Protein AF-A0AAX6IKE9-F1 (afdb_monomer_lite)

Radius of gyration: 29.82 Å; chains: 1; bounding box: 112×60×52 Å

pLDDT: mean 70.52, std 24.4, range [31.36, 97.0]

Structure (mmCIF, N/CA/C/O backbone):
data_AF-A0AAX6IKE9-F1
#
_entry.id   AF-A0AAX6IKE9-F1
#
loop_
_atom_site.group_PDB
_atom_site.id
_atom_site.type_symbol
_atom_site.label_atom_id
_atom_site.label_alt_id
_atom_site.label_comp_id
_atom_site.label_asym_id
_atom_site.label_entity_id
_atom_site.label_seq_id
_atom_site.pdbx_PDB_ins_code
_atom_site.Cartn_x
_atom_site.Cartn_y
_atom_site.Cartn_z
_atom_site.occupancy
_atom_site.B_iso_or_equiv
_atom_site.auth_seq_id
_atom_site.auth_comp_id
_atom_site.auth_asym_id
_atom_site.auth_atom_id
_atom_site.pdbx_PDB_model_num
ATOM 1 N N . MET A 1 1 ? -41.781 -4.099 -9.110 1.00 42.31 1 MET A N 1
ATOM 2 C CA . MET A 1 1 ? -41.047 -4.644 -10.274 1.00 42.31 1 MET A CA 1
ATOM 3 C C . MET A 1 1 ? -39.555 -4.495 -9.989 1.00 42.31 1 MET A C 1
ATOM 5 O O . MET A 1 1 ? -39.164 -3.385 -9.677 1.00 42.31 1 MET A O 1
ATOM 9 N N . GLY A 1 2 ? -38.696 -5.516 -9.977 1.00 31.39 2 GLY A N 1
ATOM 10 C CA . GLY A 1 2 ? -38.934 -6.957 -10.105 1.00 31.39 2 GLY A CA 1
ATOM 11 C C . GLY A 1 2 ? -38.029 -7.625 -11.149 1.00 31.39 2 GLY A C 1
ATOM 12 O O . GLY A 1 2 ? -38.469 -7.724 -12.284 1.00 31.39 2 GLY A O 1
ATOM 13 N N . LEU A 1 3 ? -36.872 -8.166 -10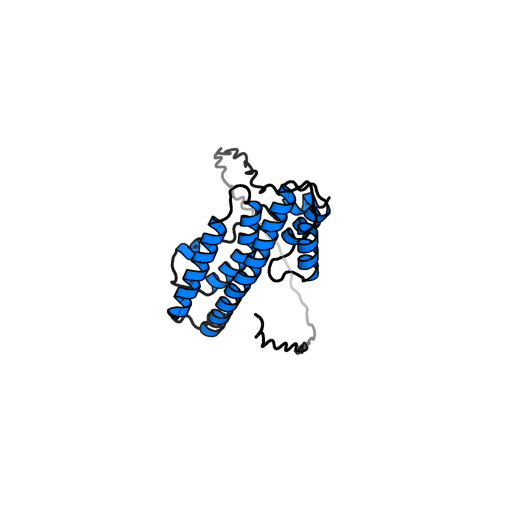.712 1.00 35.31 3 LEU A N 1
ATOM 14 C CA . LEU A 1 3 ? -36.014 -9.146 -11.430 1.00 35.31 3 LEU A CA 1
ATOM 15 C C . LEU A 1 3 ? -35.321 -8.642 -12.741 1.00 35.31 3 LEU A C 1
ATOM 17 O O . LEU A 1 3 ? -35.801 -7.697 -13.347 1.00 35.31 3 LEU A O 1
ATOM 21 N N . VAL A 1 4 ? -34.192 -9.183 -13.254 1.00 35.34 4 VAL A N 1
ATOM 22 C CA . VAL A 1 4 ? -33.132 -10.094 -12.731 1.00 35.34 4 VAL A CA 1
ATOM 23 C C . VAL A 1 4 ? -31.832 -9.993 -13.583 1.00 35.34 4 VAL A C 1
ATOM 25 O O . VAL A 1 4 ? -31.822 -9.252 -14.560 1.00 35.34 4 VAL A O 1
ATOM 28 N N . LEU A 1 5 ? -30.810 -10.814 -13.239 1.00 37.91 5 LEU A N 1
ATOM 29 C CA . LEU A 1 5 ? -29.419 -10.954 -13.758 1.00 37.91 5 LEU A CA 1
ATOM 30 C C . LEU A 1 5 ? -28.415 -10.032 -13.035 1.00 37.91 5 LEU A C 1
ATOM 32 O O . LEU A 1 5 ? -28.626 -8.828 -12.993 1.00 37.91 5 LEU A O 1
ATOM 36 N N . ARG A 1 6 ? -27.335 -10.479 -12.362 1.00 36.41 6 ARG A N 1
ATOM 37 C CA . ARG A 1 6 ? -26.769 -11.815 -12.011 1.00 36.41 6 ARG A CA 1
ATOM 38 C C . ARG A 1 6 ? -26.094 -12.685 -13.101 1.00 36.41 6 ARG A C 1
ATOM 40 O O . ARG A 1 6 ? -26.699 -12.961 -14.126 1.00 36.41 6 ARG A O 1
ATOM 47 N N . LEU A 1 7 ? -24.951 -13.276 -12.688 1.00 32.34 7 LEU A N 1
ATOM 48 C CA . LEU A 1 7 ? -24.111 -14.343 -13.295 1.00 32.34 7 LEU A CA 1
ATOM 49 C C . LEU A 1 7 ? -23.263 -13.894 -14.511 1.00 32.34 7 LEU A C 1
ATOM 51 O O . LEU A 1 7 ? -23.721 -13.101 -15.317 1.00 32.34 7 LEU A O 1
ATOM 55 N N . LEU A 1 8 ? -22.005 -14.332 -14.684 1.00 36.91 8 LEU A N 1
ATOM 56 C CA . LEU A 1 8 ? -21.361 -15.559 -14.186 1.00 36.91 8 LEU A CA 1
ATOM 57 C C . LEU A 1 8 ? -20.304 -15.373 -13.077 1.00 36.91 8 LEU A C 1
ATOM 59 O O . LEU A 1 8 ? -19.513 -14.438 -13.078 1.00 36.91 8 LEU A O 1
ATOM 63 N N . SER A 1 9 ? -20.239 -16.380 -12.203 1.00 31.64 9 SER A N 1
ATOM 64 C CA . SER A 1 9 ? -19.057 -16.758 -11.417 1.00 31.64 9 SER A CA 1
ATOM 65 C C . SER A 1 9 ? -18.523 -18.084 -11.968 1.00 31.64 9 SER A C 1
ATOM 67 O O . SER A 1 9 ? -19.317 -18.924 -12.393 1.00 31.64 9 SER A O 1
ATOM 69 N N . SER A 1 10 ? -17.205 -18.298 -11.936 1.00 33.66 10 SER A N 1
ATOM 70 C CA . SER A 1 10 ? -16.602 -19.611 -12.189 1.00 33.66 10 SER A CA 1
ATOM 71 C C . SER A 1 10 ? -15.353 -19.808 -11.332 1.00 33.66 10 SER A C 1
ATOM 73 O O . SER A 1 10 ? -14.255 -19.392 -11.696 1.00 33.66 10 SER A O 1
ATOM 75 N N . SER A 1 11 ? -15.512 -20.484 -10.192 1.00 38.12 11 SER A N 1
ATOM 76 C CA . SER A 1 11 ? -14.377 -21.007 -9.426 1.00 38.12 11 SER A CA 1
ATOM 77 C C . SER A 1 11 ? -13.647 -22.107 -10.190 1.00 38.12 11 SER A C 1
ATOM 79 O O . SER A 1 11 ? -14.262 -23.078 -10.621 1.00 38.12 11 SER A O 1
ATOM 81 N N . ALA A 1 12 ? -12.318 -22.024 -10.235 1.00 34.09 12 ALA A N 1
ATOM 82 C CA . ALA A 1 12 ? -11.455 -23.128 -10.643 1.00 34.09 12 ALA A CA 1
ATOM 83 C C . ALA A 1 12 ? -10.255 -23.250 -9.691 1.00 34.09 12 ALA A C 1
ATOM 85 O O . ALA A 1 12 ? -9.124 -22.907 -10.027 1.00 34.09 12 ALA A O 1
ATOM 86 N N . ARG A 1 13 ? -10.493 -23.778 -8.481 1.00 37.06 13 ARG A N 1
ATOM 87 C CA . ARG A 1 13 ? -9.403 -24.230 -7.603 1.00 37.06 13 ARG A CA 1
ATOM 88 C C . ARG A 1 13 ? -8.687 -25.404 -8.280 1.00 37.06 13 ARG A C 1
ATOM 90 O O . ARG A 1 13 ? -9.280 -26.473 -8.417 1.00 37.06 13 ARG A O 1
ATOM 97 N N . ARG A 1 14 ? -7.411 -25.251 -8.644 1.00 40.81 14 ARG A N 1
ATOM 98 C CA . ARG A 1 14 ? -6.525 -26.389 -8.938 1.00 40.81 14 ARG A CA 1
ATOM 99 C C . ARG A 1 14 ? -5.201 -26.246 -8.203 1.00 40.81 14 ARG A C 1
ATOM 101 O O . ARG A 1 14 ? -4.342 -25.457 -8.570 1.00 40.81 14 ARG A O 1
ATOM 108 N N . SER A 1 15 ? -5.062 -27.065 -7.164 1.00 40.81 15 SER A N 1
ATOM 109 C CA . SER A 1 15 ? -3.778 -27.378 -6.546 1.00 40.81 15 SER A CA 1
ATOM 110 C C . SER A 1 15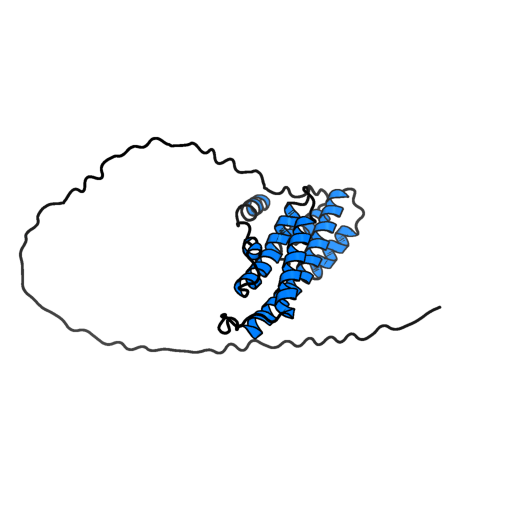 ? -2.847 -27.989 -7.594 1.00 40.81 15 SER A C 1
ATOM 112 O O . SER A 1 15 ? -3.227 -28.953 -8.261 1.00 40.81 15 SER A O 1
ATOM 114 N N . LEU A 1 16 ? -1.623 -27.472 -7.701 1.00 39.34 16 LEU A N 1
ATOM 115 C CA . LEU A 1 16 ? -0.515 -28.189 -8.323 1.00 39.34 16 LEU A CA 1
ATOM 116 C C . LEU A 1 16 ? 0.596 -28.389 -7.299 1.00 39.34 16 LEU A C 1
ATOM 118 O O . LEU A 1 16 ? 0.948 -27.496 -6.529 1.00 39.34 16 LEU A O 1
ATOM 122 N N . ARG A 1 17 ? 1.069 -29.633 -7.240 1.00 36.69 17 ARG A N 1
ATOM 123 C CA . ARG A 1 17 ? 1.971 -30.123 -6.203 1.00 36.69 17 ARG A CA 1
ATOM 124 C C . ARG A 1 17 ? 3.414 -29.760 -6.526 1.00 36.69 17 ARG A C 1
ATOM 126 O O . ARG A 1 17 ? 3.849 -29.853 -7.668 1.00 36.69 17 ARG A O 1
ATOM 133 N N . SER A 1 18 ? 4.150 -29.458 -5.462 1.00 35.34 18 SER A N 1
ATOM 134 C CA . SER A 1 18 ? 5.611 -29.444 -5.420 1.00 35.34 18 SER A CA 1
ATOM 135 C C . SER A 1 18 ? 6.222 -30.658 -6.133 1.00 35.34 18 SER A C 1
ATOM 137 O O . SER A 1 18 ? 5.921 -31.800 -5.780 1.00 35.34 18 SER A O 1
ATOM 139 N N . LEU A 1 19 ? 7.132 -30.402 -7.075 1.00 37.31 19 LEU A N 1
ATOM 140 C CA . LEU A 1 19 ? 8.124 -31.366 -7.546 1.00 37.31 19 LEU A CA 1
ATOM 141 C C . LEU A 1 19 ? 9.512 -30.793 -7.253 1.00 37.31 19 LEU A C 1
ATOM 143 O O . LEU A 1 19 ? 10.033 -29.956 -7.986 1.00 37.31 19 LEU A O 1
ATOM 147 N N . ARG A 1 20 ? 10.106 -31.243 -6.144 1.00 35.31 20 ARG A N 1
ATOM 148 C CA . ARG A 1 20 ? 11.516 -30.991 -5.832 1.00 35.31 20 ARG A CA 1
ATOM 149 C C . ARG A 1 20 ? 12.375 -31.876 -6.730 1.00 35.31 20 ARG A C 1
ATOM 151 O O . ARG A 1 20 ? 12.357 -33.092 -6.565 1.00 35.31 20 ARG A O 1
ATOM 158 N N . SER A 1 21 ? 13.144 -31.275 -7.633 1.00 35.53 21 SER A N 1
ATOM 159 C CA . SER A 1 21 ? 14.217 -31.987 -8.330 1.00 35.53 21 SER A CA 1
ATOM 160 C C . SER A 1 21 ? 15.477 -31.977 -7.465 1.00 35.53 21 SER A C 1
ATOM 162 O O . SER A 1 21 ? 15.911 -30.916 -7.013 1.00 35.53 21 SER A O 1
ATOM 164 N N . ALA A 1 22 ? 16.041 -33.154 -7.199 1.00 33.47 22 ALA A N 1
ATOM 165 C CA . ALA A 1 22 ? 17.285 -33.305 -6.455 1.00 33.47 22 ALA A CA 1
ATOM 166 C C . ALA A 1 22 ? 18.452 -33.467 -7.436 1.00 33.47 22 ALA A C 1
ATOM 168 O O . ALA A 1 22 ? 18.440 -34.379 -8.259 1.00 33.47 22 ALA A O 1
ATOM 169 N N . ALA A 1 23 ? 19.472 -32.617 -7.317 1.00 36.31 23 ALA A N 1
ATOM 170 C CA . ALA A 1 23 ? 20.731 -32.763 -8.039 1.00 36.31 23 ALA A CA 1
ATOM 171 C C . ALA A 1 23 ? 21.847 -33.102 -7.043 1.00 36.31 23 ALA A C 1
ATOM 173 O O . ALA A 1 23 ? 22.352 -32.239 -6.326 1.00 36.31 23 ALA A O 1
ATOM 174 N N . SER A 1 24 ? 22.201 -34.383 -6.973 1.00 35.53 24 SER A N 1
ATOM 175 C CA . SER A 1 24 ? 23.336 -34.866 -6.189 1.00 35.53 24 SER A CA 1
ATOM 176 C C . SER A 1 24 ? 24.634 -34.665 -6.966 1.00 35.53 24 SER A C 1
ATOM 178 O O . SER A 1 24 ? 24.780 -35.210 -8.056 1.00 35.53 24 SER A O 1
ATOM 180 N N . PHE A 1 25 ? 25.610 -33.982 -6.371 1.00 37.50 25 PHE A N 1
ATOM 181 C CA . PHE A 1 25 ? 27.002 -34.045 -6.816 1.00 37.50 25 PHE A CA 1
ATOM 182 C C . PHE A 1 25 ? 27.896 -34.444 -5.646 1.00 37.50 25 PHE A C 1
ATOM 184 O O . PHE A 1 25 ? 28.189 -33.651 -4.755 1.00 37.50 25 PHE A O 1
ATOM 191 N N . SER A 1 26 ? 28.322 -35.705 -5.656 1.00 34.94 26 SER A N 1
ATOM 192 C CA . SER A 1 26 ? 29.401 -36.203 -4.809 1.00 34.94 26 SER A CA 1
ATOM 193 C C . SER A 1 26 ? 30.660 -36.352 -5.652 1.00 34.94 26 SER A C 1
ATOM 195 O O . SER A 1 26 ? 30.650 -37.066 -6.651 1.00 34.94 26 SER A O 1
ATOM 197 N N . SER A 1 27 ? 31.765 -35.756 -5.210 1.00 37.62 27 SER A N 1
ATOM 198 C CA . SER A 1 27 ? 33.104 -36.150 -5.650 1.00 37.62 27 SER A CA 1
ATOM 199 C C . SER A 1 27 ? 34.006 -36.283 -4.429 1.00 37.62 27 SER A C 1
ATOM 201 O O . SER A 1 27 ? 34.475 -35.289 -3.875 1.00 37.62 27 SER A O 1
ATOM 203 N N . ALA A 1 28 ? 34.237 -37.521 -4.002 1.00 35.28 28 ALA A N 1
ATOM 204 C CA . ALA A 1 28 ? 35.279 -37.849 -3.043 1.00 35.28 28 ALA A CA 1
ATOM 205 C C . ALA A 1 28 ? 36.503 -38.368 -3.807 1.00 35.28 28 ALA A C 1
ATOM 207 O O . ALA A 1 28 ? 36.380 -39.283 -4.617 1.00 35.28 28 ALA A O 1
ATOM 208 N N . ALA A 1 29 ? 37.680 -37.821 -3.516 1.00 36.78 29 ALA A N 1
ATOM 209 C CA . ALA A 1 29 ? 38.957 -38.417 -3.891 1.00 36.78 29 ALA A CA 1
ATOM 210 C C . ALA A 1 29 ? 39.995 -38.066 -2.820 1.00 36.78 29 ALA A C 1
ATOM 212 O O . ALA A 1 29 ? 40.238 -36.895 -2.539 1.00 36.78 29 ALA A O 1
ATOM 213 N N . ALA A 1 30 ? 40.591 -39.084 -2.203 1.00 37.47 30 ALA A N 1
ATOM 214 C CA . ALA A 1 30 ? 41.587 -38.923 -1.153 1.00 37.47 30 ALA A CA 1
ATOM 215 C C . ALA A 1 30 ? 42.685 -39.979 -1.297 1.00 37.47 30 ALA A C 1
ATOM 217 O O . ALA A 1 30 ? 42.377 -41.168 -1.255 1.00 37.47 30 ALA A O 1
ATOM 218 N N . SER A 1 31 ? 43.959 -39.563 -1.351 1.00 36.81 31 SER A N 1
ATOM 219 C CA . SER A 1 31 ? 45.080 -40.416 -0.919 1.00 36.81 31 SER A CA 1
ATOM 220 C C . SER A 1 31 ? 46.438 -39.697 -0.767 1.00 36.81 31 SER A C 1
ATOM 222 O O . SER A 1 31 ? 47.100 -39.393 -1.750 1.00 36.81 31 SER A O 1
ATOM 224 N N . ARG A 1 32 ? 46.884 -39.603 0.497 1.00 34.19 32 ARG A N 1
ATOM 225 C CA . ARG A 1 32 ? 48.208 -40.030 1.025 1.00 34.19 32 ARG A CA 1
ATOM 226 C C . ARG A 1 32 ? 49.525 -39.334 0.583 1.00 34.19 32 ARG A C 1
ATOM 228 O O . ARG A 1 32 ? 50.142 -39.702 -0.404 1.00 34.19 32 ARG A O 1
ATOM 235 N N . LEU A 1 33 ? 50.040 -38.510 1.510 1.00 37.47 33 LEU A N 1
ATOM 236 C CA . LEU A 1 33 ? 51.316 -38.685 2.256 1.00 37.47 33 LEU A CA 1
ATOM 237 C C . LEU A 1 33 ? 52.629 -39.065 1.523 1.00 37.47 33 LEU A C 1
ATOM 239 O O . LEU A 1 33 ? 52.808 -40.230 1.172 1.00 37.47 33 LEU A O 1
ATOM 243 N N . ARG A 1 34 ? 53.646 -38.177 1.597 1.00 33.75 34 ARG A N 1
ATOM 244 C CA . ARG A 1 34 ? 55.038 -38.544 1.978 1.00 33.75 34 ARG A CA 1
ATOM 245 C C . ARG A 1 34 ? 55.896 -37.348 2.460 1.00 33.75 34 ARG A C 1
ATOM 247 O O . ARG A 1 34 ? 55.805 -36.257 1.914 1.00 33.75 34 ARG A O 1
ATOM 254 N N . SER A 1 35 ? 56.751 -37.594 3.454 1.00 38.12 35 SER A N 1
ATOM 255 C CA . SER A 1 35 ? 57.874 -36.775 3.984 1.00 38.12 35 SER A CA 1
ATOM 256 C C . SER A 1 35 ? 58.946 -37.767 4.543 1.00 38.12 35 SER A C 1
ATOM 258 O O . SER A 1 35 ? 58.697 -38.971 4.376 1.00 38.12 35 SER A O 1
ATOM 260 N N . PRO A 1 36 ? 60.087 -37.412 5.206 1.00 56.50 36 PRO A N 1
ATOM 261 C CA . PRO A 1 36 ? 60.658 -36.103 5.591 1.00 56.50 36 PRO A CA 1
ATOM 262 C C . PRO A 1 36 ? 62.188 -35.923 5.205 1.00 56.50 36 PRO A C 1
ATOM 264 O O . PRO A 1 36 ? 62.444 -36.035 4.011 1.00 56.50 36 PRO A O 1
ATOM 267 N N . PRO A 1 37 ? 63.192 -35.581 6.072 1.00 59.34 37 PRO A N 1
ATOM 268 C CA . PRO A 1 37 ? 63.942 -34.288 6.097 1.00 59.34 37 PRO A CA 1
ATOM 269 C C . PRO A 1 37 ? 65.507 -34.494 6.120 1.00 59.34 37 PRO A C 1
ATOM 271 O O . PRO A 1 37 ? 65.922 -35.492 5.534 1.00 59.34 37 PRO A O 1
ATOM 274 N N . PRO A 1 38 ? 66.410 -33.742 6.832 1.00 54.62 38 PRO A N 1
ATOM 275 C CA . PRO A 1 38 ? 66.450 -32.356 7.384 1.00 54.62 38 PRO A CA 1
ATOM 276 C C . PRO A 1 38 ? 67.767 -31.546 7.102 1.00 54.62 38 PRO A C 1
ATOM 278 O O . PRO A 1 38 ? 68.761 -32.101 6.644 1.00 54.62 38 PRO A O 1
ATOM 281 N N . ALA A 1 39 ? 67.832 -30.260 7.505 1.00 37.34 39 ALA A N 1
ATOM 282 C CA . ALA A 1 39 ? 69.080 -29.510 7.807 1.00 37.34 39 ALA A CA 1
ATOM 283 C C . ALA A 1 39 ? 68.821 -28.333 8.795 1.00 37.34 39 ALA A C 1
ATOM 285 O O . ALA A 1 39 ? 67.674 -27.911 8.940 1.00 37.34 39 ALA A O 1
ATOM 286 N N . LEU A 1 40 ? 69.848 -27.829 9.504 1.00 38.19 40 LEU A N 1
ATOM 287 C CA . LEU A 1 40 ? 69.728 -27.038 10.755 1.00 38.19 40 LEU A CA 1
ATOM 288 C C . LEU A 1 40 ? 70.383 -25.630 10.733 1.00 38.19 40 LEU A C 1
ATOM 290 O O . LEU A 1 40 ? 71.564 -25.545 10.422 1.00 38.19 40 LEU A O 1
ATOM 294 N N . LEU A 1 41 ? 69.660 -24.620 11.272 1.00 39.62 41 LEU A N 1
ATOM 295 C CA . LEU A 1 41 ? 70.128 -23.444 12.074 1.00 39.62 41 LEU A CA 1
ATOM 296 C C . LEU A 1 41 ? 71.124 -22.412 11.444 1.00 39.62 41 LEU A C 1
ATOM 298 O O . LEU A 1 41 ? 71.678 -22.694 10.388 1.00 39.62 41 LEU A O 1
ATOM 302 N N . PRO A 1 42 ? 71.425 -21.232 12.070 1.00 45.94 42 PRO A N 1
ATOM 303 C CA . PRO A 1 42 ? 70.790 -20.523 13.210 1.00 45.94 42 PRO A CA 1
ATOM 304 C C . PRO A 1 42 ? 70.476 -18.998 13.021 1.00 45.94 42 PRO A C 1
ATOM 306 O O . PRO A 1 42 ? 71.085 -18.295 12.228 1.00 45.94 42 PRO A O 1
ATOM 309 N N . PHE A 1 43 ? 69.576 -18.491 13.881 1.00 34.50 43 PHE A N 1
ATOM 310 C CA . PHE A 1 43 ? 69.584 -17.199 14.620 1.00 34.50 43 PHE A CA 1
ATOM 311 C C . PHE A 1 43 ? 70.157 -15.884 14.017 1.00 34.50 43 PHE A C 1
ATOM 313 O O . PHE A 1 43 ? 71.369 -15.701 13.961 1.00 34.50 43 PHE A O 1
ATOM 320 N N . ALA A 1 44 ? 69.286 -14.874 13.834 1.00 33.53 44 ALA A N 1
ATOM 321 C CA . ALA A 1 44 ? 69.539 -13.462 14.193 1.00 33.53 44 ALA A CA 1
ATOM 322 C C . ALA A 1 44 ? 68.227 -12.642 14.200 1.00 33.53 44 ALA A C 1
ATOM 324 O O . ALA A 1 44 ? 67.413 -12.772 13.290 1.00 33.53 44 ALA A O 1
ATOM 325 N N . ALA A 1 45 ? 68.037 -11.763 15.189 1.00 45.66 45 ALA A N 1
ATOM 326 C CA . ALA A 1 45 ? 66.946 -10.781 15.229 1.00 45.66 45 ALA A CA 1
ATOM 327 C C . ALA A 1 45 ? 67.516 -9.355 15.252 1.00 45.66 45 ALA A C 1
ATOM 329 O O . ALA A 1 45 ? 68.533 -9.130 15.912 1.00 45.66 45 ALA A O 1
ATOM 330 N N . PRO A 1 46 ? 66.849 -8.382 14.604 1.00 43.53 46 PRO A N 1
ATOM 331 C CA . PRO A 1 46 ? 66.886 -7.025 15.149 1.00 43.53 46 PRO A CA 1
ATOM 332 C C . PRO A 1 46 ? 65.567 -6.228 15.074 1.00 43.53 46 PRO A C 1
ATOM 334 O O . PRO A 1 46 ? 64.796 -6.318 14.126 1.00 43.53 46 PRO A O 1
ATOM 337 N N . ALA A 1 47 ? 65.424 -5.353 16.075 1.00 38.53 47 ALA A N 1
ATOM 338 C CA . ALA A 1 47 ? 64.755 -4.046 16.061 1.00 38.53 47 ALA A CA 1
ATOM 339 C C . ALA A 1 47 ? 63.264 -3.934 15.657 1.00 38.53 47 ALA A C 1
ATOM 341 O O . ALA A 1 47 ? 62.884 -3.884 14.490 1.00 38.53 47 ALA A O 1
ATOM 342 N N . ALA A 1 48 ? 62.425 -3.674 16.665 1.00 40.47 48 ALA A N 1
ATOM 343 C CA . ALA A 1 48 ? 61.079 -3.142 16.476 1.00 40.47 48 ALA A CA 1
ATOM 344 C C . ALA A 1 48 ? 61.110 -1.671 16.009 1.00 40.47 48 ALA A C 1
ATOM 346 O O . ALA A 1 48 ? 61.536 -0.784 16.754 1.00 40.47 48 ALA A O 1
ATOM 347 N N . HIS A 1 49 ? 60.569 -1.383 14.822 1.00 37.25 49 HIS A N 1
ATOM 348 C CA . HIS A 1 49 ? 60.297 -0.008 14.399 1.00 37.25 49 HIS A CA 1
ATOM 349 C C . HIS A 1 49 ? 59.010 0.518 15.049 1.00 37.25 49 HIS A C 1
ATOM 351 O O . HIS A 1 49 ? 57.893 0.270 14.599 1.00 37.25 49 HIS A O 1
ATOM 357 N N . ARG A 1 50 ? 59.188 1.277 16.135 1.00 37.12 50 ARG A N 1
ATOM 358 C CA . ARG A 1 50 ? 58.125 1.997 16.848 1.00 37.12 50 ARG A CA 1
ATOM 359 C C . ARG A 1 50 ? 57.586 3.140 15.974 1.00 37.12 50 ARG A C 1
ATOM 361 O O . ARG A 1 50 ? 58.150 4.233 15.978 1.00 37.12 50 ARG A O 1
ATOM 368 N N . ILE A 1 51 ? 56.484 2.908 15.259 1.00 41.59 51 ILE A N 1
ATOM 369 C CA . ILE A 1 51 ? 55.750 3.970 14.554 1.00 41.59 51 ILE A CA 1
ATOM 370 C C . ILE A 1 51 ? 55.166 4.929 15.601 1.00 41.59 51 ILE A C 1
ATOM 372 O O . ILE A 1 51 ? 54.256 4.572 16.348 1.00 41.59 51 ILE A O 1
ATOM 376 N N . LYS A 1 52 ? 55.699 6.155 15.669 1.00 31.36 52 LYS A N 1
ATOM 377 C CA . LYS A 1 52 ? 55.078 7.257 16.413 1.00 31.36 52 LYS A CA 1
ATOM 378 C C . LYS A 1 52 ? 53.860 7.746 15.629 1.00 31.36 52 LYS A C 1
ATOM 380 O O . LYS A 1 52 ? 54.016 8.481 14.658 1.00 31.36 52 LYS A O 1
ATOM 385 N N . VAL A 1 53 ? 52.663 7.381 16.076 1.00 37.62 53 VAL A N 1
ATOM 386 C CA . VAL A 1 53 ? 51.457 8.143 15.733 1.00 37.62 53 VAL A CA 1
ATOM 387 C C . VAL A 1 53 ? 51.540 9.454 16.509 1.00 37.62 53 VAL A C 1
ATOM 389 O O . VAL A 1 53 ? 51.652 9.435 17.732 1.00 37.62 53 VAL A O 1
ATOM 392 N N . SER A 1 54 ? 51.593 10.579 15.797 1.00 37.56 54 SER A N 1
ATOM 393 C CA . SER A 1 54 ? 51.657 11.901 16.420 1.00 37.56 54 SER A CA 1
ATOM 394 C C . SER A 1 54 ? 50.267 12.325 16.872 1.00 37.56 54 SER A C 1
ATOM 396 O O . SER A 1 54 ? 49.340 12.336 16.063 1.00 37.56 54 SER A O 1
ATOM 398 N N . ASP A 1 55 ? 50.136 12.731 18.133 1.00 35.97 55 ASP A N 1
ATOM 399 C CA . ASP A 1 55 ? 48.904 13.323 18.642 1.00 35.97 55 ASP A CA 1
ATOM 400 C C . ASP A 1 55 ? 48.585 14.621 17.888 1.00 35.97 55 ASP A C 1
ATOM 402 O O . ASP A 1 55 ? 49.383 15.559 17.850 1.00 35.97 55 ASP A O 1
ATOM 406 N N . CYS A 1 56 ? 47.392 14.684 17.302 1.00 34.09 56 CYS A N 1
ATOM 407 C CA . CYS A 1 56 ? 46.744 15.925 16.887 1.00 34.09 56 CYS A CA 1
ATOM 408 C C . CYS A 1 56 ? 45.351 15.963 17.510 1.00 34.09 56 CYS A C 1
ATOM 410 O O . CYS A 1 56 ? 44.347 15.568 16.919 1.00 34.09 56 CYS A O 1
ATOM 412 N N . SER A 1 57 ? 45.327 16.413 18.759 1.00 40.03 57 SER A N 1
ATOM 413 C CA . SER A 1 57 ? 44.130 16.655 19.548 1.00 40.03 57 SER A CA 1
ATOM 414 C C . SER A 1 57 ? 43.336 17.841 18.988 1.00 40.03 57 SER A C 1
ATOM 416 O O . SER A 1 57 ? 43.708 18.999 19.159 1.00 40.03 57 SER A O 1
ATOM 418 N N . LEU A 1 58 ? 42.194 17.553 18.357 1.00 42.81 58 LEU A N 1
ATOM 419 C CA . LEU A 1 58 ? 41.176 18.550 18.014 1.00 42.81 58 LEU A CA 1
ATOM 420 C C . LEU A 1 58 ? 39.953 18.371 18.932 1.00 42.81 58 LEU A C 1
ATOM 422 O O . LEU A 1 58 ? 39.216 17.393 18.783 1.00 42.81 58 LEU A O 1
ATOM 426 N N . PRO A 1 59 ? 39.709 19.285 19.891 1.00 42.62 59 PRO A N 1
ATOM 427 C CA . PRO A 1 59 ? 38.587 19.180 20.812 1.00 42.62 59 PRO A CA 1
ATOM 428 C C . PRO A 1 59 ? 37.317 19.740 20.165 1.00 42.62 59 PRO A C 1
ATOM 430 O O . PRO A 1 59 ? 36.969 20.904 20.340 1.00 42.62 59 PRO A O 1
ATOM 433 N N . LEU A 1 60 ? 36.595 18.892 19.433 1.00 44.28 60 LEU A N 1
ATOM 434 C CA . LEU A 1 60 ? 35.246 19.213 18.957 1.00 44.28 60 LEU A CA 1
ATOM 435 C C . LEU A 1 60 ? 34.275 18.062 19.244 1.00 44.28 60 LEU A C 1
ATOM 437 O O . LEU A 1 60 ? 33.531 17.597 18.382 1.00 44.28 60 LEU A O 1
ATOM 441 N N . MET A 1 61 ? 34.248 17.638 20.515 1.00 43.09 61 MET A N 1
ATOM 442 C CA . MET A 1 61 ? 33.072 16.977 21.082 1.00 43.09 61 MET A CA 1
ATOM 443 C C . MET A 1 61 ? 31.918 17.982 21.141 1.00 43.09 61 MET A C 1
ATOM 445 O O . MET A 1 61 ? 31.572 18.512 22.197 1.00 43.09 61 MET A O 1
ATOM 449 N N . LEU A 1 62 ? 31.277 18.204 19.993 1.00 44.22 62 LEU A N 1
ATOM 450 C CA . LEU A 1 62 ? 29.889 18.619 19.998 1.00 44.22 62 LEU A CA 1
ATOM 451 C C . LEU A 1 62 ? 29.131 17.494 20.709 1.00 44.22 62 LEU A C 1
ATOM 453 O O . LEU A 1 62 ? 28.981 16.397 20.164 1.00 44.22 62 LEU A O 1
ATOM 457 N N . SER A 1 63 ? 28.675 17.740 21.938 1.00 49.12 63 SER A N 1
ATOM 458 C CA . SER A 1 63 ? 27.704 16.864 22.582 1.00 49.12 63 SER A CA 1
ATOM 459 C C . SER A 1 63 ? 26.372 17.057 21.867 1.00 49.12 63 SER A C 1
ATOM 461 O O . SER A 1 63 ? 25.454 17.722 22.345 1.00 49.12 63 SER A O 1
ATOM 463 N N . LEU A 1 64 ? 26.266 16.454 20.679 1.00 43.34 64 LEU A N 1
ATOM 464 C CA . LEU A 1 64 ? 24.992 16.214 20.038 1.00 43.34 64 LEU A CA 1
ATOM 465 C C . LEU A 1 64 ? 24.251 15.242 20.954 1.00 43.34 64 LEU A C 1
ATOM 467 O O . LEU A 1 64 ? 24.317 14.023 20.785 1.00 43.34 64 LEU A O 1
ATOM 471 N N . LYS A 1 65 ? 23.571 15.804 21.963 1.00 40.69 65 LYS A N 1
ATOM 472 C CA . LYS A 1 65 ? 22.456 15.161 22.642 1.00 40.69 65 LYS A CA 1
ATOM 473 C C . LYS A 1 65 ? 21.560 14.712 21.509 1.00 40.69 65 LYS A C 1
ATOM 475 O O . LYS A 1 65 ? 20.915 15.537 20.867 1.00 40.69 65 LYS A O 1
ATOM 480 N N . ARG A 1 66 ? 21.625 13.417 21.206 1.00 44.75 66 ARG A N 1
ATOM 481 C CA . ARG A 1 66 ? 20.842 12.785 20.159 1.00 44.75 66 ARG A CA 1
ATOM 482 C C . ARG A 1 66 ? 19.412 12.828 20.669 1.00 44.75 66 ARG A C 1
ATOM 484 O O . ARG A 1 66 ? 18.975 11.928 21.378 1.00 44.75 66 ARG A O 1
ATOM 491 N N . THR A 1 67 ? 18.740 13.946 20.410 1.00 39.34 67 THR A N 1
ATOM 492 C CA . THR A 1 67 ? 17.329 14.141 20.688 1.00 39.34 67 THR A CA 1
ATOM 493 C C . THR A 1 67 ? 16.607 13.158 19.794 1.00 39.34 67 THR A C 1
ATOM 495 O O . THR A 1 67 ? 16.364 13.411 18.615 1.00 39.34 67 THR A O 1
ATOM 498 N N . PHE A 1 68 ? 16.335 11.980 20.349 1.00 39.34 68 PHE A N 1
ATOM 499 C CA . PHE A 1 68 ? 15.425 11.038 19.739 1.00 39.34 68 PHE A CA 1
ATOM 500 C C . PHE A 1 68 ? 14.101 11.778 19.591 1.00 39.34 68 PHE A C 1
ATOM 502 O O . PHE A 1 68 ? 13.430 12.078 20.577 1.00 39.34 68 PHE A O 1
ATOM 509 N N . SER A 1 69 ? 13.778 12.147 18.351 1.00 39.16 69 SER A N 1
ATOM 510 C CA . SER A 1 69 ? 12.441 12.596 18.005 1.00 39.16 69 SER A CA 1
ATOM 511 C C . SER A 1 69 ? 11.491 11.507 18.484 1.00 39.16 69 SER A C 1
ATOM 513 O O . SER A 1 69 ? 11.602 10.355 18.057 1.00 39.16 69 SER A O 1
ATOM 515 N N . VAL A 1 70 ? 10.578 11.872 19.385 1.00 39.66 70 VAL A N 1
ATOM 516 C CA . VAL A 1 70 ? 9.445 11.030 19.779 1.00 39.66 70 VAL A CA 1
ATOM 517 C C . VAL A 1 70 ? 8.439 11.047 18.622 1.00 39.66 70 VAL A C 1
ATOM 519 O O . VAL A 1 70 ? 7.336 11.562 18.725 1.00 39.66 70 VAL A O 1
ATOM 522 N N . ASN A 1 71 ? 8.874 10.492 17.489 1.00 41.69 71 ASN A N 1
ATOM 523 C CA . ASN A 1 71 ? 8.059 10.079 16.353 1.00 41.69 71 ASN A CA 1
ATOM 524 C C . ASN A 1 71 ? 7.794 8.564 16.441 1.00 41.69 71 ASN A C 1
ATOM 526 O O . ASN A 1 71 ? 7.728 7.849 15.436 1.00 41.69 71 ASN A O 1
ATOM 530 N N . THR A 1 72 ? 7.612 8.062 17.666 1.00 50.12 72 THR A N 1
ATOM 531 C CA . THR A 1 72 ? 6.682 6.961 17.892 1.00 50.12 72 THR A CA 1
ATOM 532 C C . THR A 1 72 ? 5.305 7.505 17.536 1.00 50.12 72 THR A C 1
ATOM 534 O O . THR A 1 72 ? 4.692 8.241 18.305 1.00 50.12 72 THR A O 1
ATOM 537 N N . SER A 1 73 ? 4.856 7.206 16.317 1.00 58.53 73 SER A N 1
ATOM 538 C CA . SER A 1 73 ? 3.499 7.499 15.866 1.00 58.53 73 SER A CA 1
ATOM 539 C C . SER A 1 73 ? 2.535 6.871 16.867 1.00 58.53 73 SER A C 1
ATOM 541 O O . SER A 1 73 ? 2.434 5.643 16.916 1.00 58.53 73 SER A O 1
ATOM 543 N N . GLN A 1 74 ? 1.930 7.700 17.720 1.00 70.19 74 GLN A N 1
ATOM 544 C CA . GLN A 1 74 ? 1.145 7.217 18.848 1.00 70.19 74 GLN A CA 1
ATOM 545 C C . GLN A 1 74 ? -0.027 6.409 18.301 1.00 70.19 74 GLN A C 1
ATOM 547 O O . GLN A 1 74 ? -0.769 6.885 17.443 1.00 70.19 74 GLN A O 1
ATOM 552 N N . LEU A 1 75 ? -0.144 5.160 18.752 1.00 83.38 75 LEU A N 1
ATOM 553 C CA . LEU A 1 75 ? -1.299 4.346 18.412 1.00 83.38 75 LEU A CA 1
ATOM 554 C C . LEU A 1 75 ? -2.543 4.971 19.063 1.00 83.38 75 LEU A C 1
ATOM 556 O O . LEU A 1 75 ? -2.437 5.514 20.170 1.00 83.38 75 LEU A O 1
ATOM 560 N N . PRO A 1 76 ? -3.709 4.903 18.403 1.00 85.62 76 PRO A N 1
ATOM 561 C CA . PRO A 1 76 ? -4.956 5.374 18.982 1.00 85.62 76 PRO A CA 1
ATOM 562 C C . PRO A 1 76 ? -5.225 4.630 20.292 1.00 85.62 76 PRO A C 1
ATOM 564 O O . PRO A 1 76 ? -5.000 3.423 20.403 1.00 85.62 76 PRO A O 1
ATOM 567 N N . ARG A 1 77 ? -5.703 5.358 21.304 1.00 87.50 77 ARG A N 1
ATOM 568 C CA . ARG A 1 77 ? -6.072 4.762 22.588 1.00 87.50 77 ARG A CA 1
ATOM 569 C C . ARG A 1 77 ? -7.433 4.087 22.451 1.00 87.50 77 ARG A C 1
ATOM 571 O O . ARG A 1 77 ? -8.452 4.768 22.465 1.00 87.50 77 ARG A O 1
ATOM 578 N N . ILE A 1 78 ? -7.420 2.764 22.351 1.00 90.25 78 ILE A N 1
ATOM 579 C CA . ILE A 1 78 ? -8.616 1.919 22.303 1.00 90.25 78 ILE A CA 1
ATOM 580 C C . ILE A 1 78 ? -8.920 1.428 23.726 1.00 90.25 78 ILE A C 1
ATOM 582 O O . ILE A 1 78 ? -8.008 1.155 24.506 1.00 90.25 78 ILE A O 1
ATOM 586 N N . THR A 1 79 ? -10.201 1.381 24.078 1.00 90.69 79 THR A N 1
ATOM 587 C CA . THR A 1 79 ? -10.722 0.963 25.391 1.00 90.69 79 THR A CA 1
ATOM 588 C C . THR A 1 79 ? -11.535 -0.328 25.288 1.00 90.69 79 THR A C 1
ATOM 590 O O . THR A 1 79 ? -11.563 -1.112 26.234 1.00 90.69 79 THR A O 1
ATOM 593 N N . ASP A 1 80 ? -12.191 -0.562 24.149 1.00 91.50 80 ASP A N 1
ATOM 594 C CA . ASP A 1 80 ? -12.930 -1.796 23.885 1.00 91.50 80 ASP A CA 1
ATOM 595 C C . ASP A 1 80 ? -11.960 -2.948 23.529 1.00 91.50 80 ASP A C 1
ATOM 597 O O . ASP A 1 80 ? -11.208 -2.829 22.557 1.00 91.50 80 ASP A O 1
ATOM 601 N N . PRO A 1 81 ? -11.946 -4.068 24.280 1.00 91.12 81 PRO A N 1
ATOM 602 C CA . PRO A 1 81 ? -10.945 -5.123 24.108 1.00 91.12 81 PRO A CA 1
ATOM 603 C C . PRO A 1 81 ? -11.123 -5.931 22.813 1.00 91.12 81 PRO A C 1
ATOM 605 O O . PRO A 1 81 ? -10.141 -6.445 22.276 1.00 91.12 81 PRO A O 1
ATOM 608 N N . ASP A 1 82 ? -12.348 -6.041 22.287 1.00 90.75 82 ASP A N 1
ATOM 609 C CA . ASP A 1 82 ? -12.598 -6.730 21.017 1.00 90.75 82 ASP A CA 1
ATOM 610 C C . ASP A 1 82 ? -12.070 -5.898 19.840 1.00 90.75 82 ASP A C 1
ATOM 612 O O . ASP A 1 82 ? -11.485 -6.433 18.895 1.00 90.75 82 ASP A O 1
ATOM 616 N N . ILE A 1 83 ? -12.256 -4.576 19.913 1.00 93.31 83 ILE A N 1
ATOM 617 C CA . ILE A 1 83 ? -11.719 -3.622 18.938 1.00 93.31 83 ILE A CA 1
ATOM 618 C C . ILE A 1 83 ? -10.192 -3.552 19.047 1.00 93.31 83 ILE A C 1
ATOM 620 O O . ILE A 1 83 ? -9.510 -3.568 18.022 1.00 93.31 83 ILE A O 1
ATOM 624 N N . GLU A 1 84 ? -9.644 -3.522 20.266 1.00 92.50 84 GLU A N 1
ATOM 625 C CA . GLU A 1 84 ? -8.199 -3.458 20.497 1.00 92.50 84 GLU A CA 1
ATOM 626 C C . GLU A 1 84 ? -7.481 -4.703 19.952 1.00 92.50 84 GLU A C 1
ATOM 628 O O . GLU A 1 84 ? -6.440 -4.562 19.306 1.00 92.50 84 GLU A O 1
ATOM 633 N N . SER A 1 85 ? -8.044 -5.905 20.145 1.00 92.62 85 SER A N 1
ATOM 634 C CA . SER A 1 85 ? -7.491 -7.138 19.564 1.00 92.62 85 SER A CA 1
ATOM 635 C C . SER A 1 85 ? -7.466 -7.057 18.038 1.00 92.62 85 SER A C 1
ATOM 637 O O . SER A 1 85 ? -6.391 -7.108 17.444 1.00 92.62 85 SER A O 1
ATOM 639 N N . ALA A 1 86 ? -8.621 -6.818 17.405 1.00 94.12 86 ALA A N 1
ATOM 640 C CA . ALA A 1 86 ? -8.724 -6.756 15.946 1.00 94.12 86 ALA A CA 1
ATOM 641 C C . ALA A 1 86 ? -7.814 -5.671 15.332 1.00 94.12 86 ALA A C 1
ATOM 643 O O . ALA A 1 86 ? -7.236 -5.874 14.263 1.00 94.12 86 ALA A O 1
ATOM 644 N N . PHE A 1 87 ? -7.646 -4.534 16.015 1.00 94.06 87 PHE A N 1
ATOM 645 C CA . PHE A 1 87 ? -6.727 -3.472 15.609 1.00 94.06 87 PHE A CA 1
ATOM 646 C C . PHE A 1 87 ? -5.258 -3.915 15.696 1.00 94.06 87 PHE A C 1
ATOM 648 O O . PHE A 1 87 ? -4.489 -3.700 14.754 1.00 94.06 87 PHE A O 1
ATOM 655 N N . LYS A 1 88 ? -4.854 -4.550 16.806 1.00 93.25 88 LYS A N 1
ATOM 656 C CA . LYS A 1 88 ? -3.487 -5.063 16.996 1.00 93.25 88 LYS A CA 1
ATOM 657 C C . LYS A 1 88 ? -3.147 -6.155 15.985 1.00 93.25 88 LYS A C 1
ATOM 659 O O . LYS A 1 88 ? -2.047 -6.129 15.435 1.00 93.25 88 LYS A O 1
ATOM 664 N N . ASP A 1 89 ? -4.083 -7.057 15.705 1.00 93.75 89 ASP A N 1
ATOM 665 C CA . ASP A 1 89 ? -3.906 -8.145 14.742 1.00 93.75 89 ASP A CA 1
ATOM 666 C C . ASP A 1 89 ? -3.719 -7.598 13.312 1.00 93.75 89 ASP A C 1
ATOM 668 O O . ASP A 1 89 ? -2.760 -7.969 12.627 1.00 93.75 89 ASP A O 1
ATOM 672 N N . LEU A 1 90 ? -4.535 -6.616 12.898 1.00 93.75 90 LEU A N 1
ATOM 673 C CA . LEU A 1 90 ? -4.383 -5.918 11.611 1.00 93.75 90 LEU A CA 1
ATOM 674 C C . LEU A 1 90 ? -3.090 -5.090 11.504 1.00 93.75 90 LEU A C 1
ATOM 676 O O . LEU A 1 90 ? -2.497 -5.032 10.425 1.00 93.75 90 LEU A O 1
ATOM 680 N N . MET A 1 91 ? -2.623 -4.457 12.588 1.00 92.75 91 MET A N 1
ATOM 681 C CA . MET A 1 91 ? -1.329 -3.752 12.599 1.00 92.75 91 MET A CA 1
ATOM 682 C C . MET A 1 91 ? -0.138 -4.716 12.483 1.00 92.75 91 MET A C 1
ATOM 684 O O . MET A 1 91 ? 0.869 -4.376 11.852 1.00 92.75 91 MET A O 1
ATOM 688 N N . ALA A 1 92 ? -0.235 -5.893 13.109 1.00 90.50 92 ALA A N 1
ATOM 689 C CA . ALA A 1 92 ? 0.859 -6.852 13.236 1.00 90.50 92 ALA A CA 1
ATOM 690 C C . ALA A 1 92 ? 1.098 -7.696 11.974 1.00 90.50 92 ALA A C 1
ATOM 692 O O . ALA A 1 92 ? 2.245 -8.038 11.682 1.00 90.50 92 ALA A O 1
ATOM 693 N N . MET A 1 93 ? 0.045 -8.036 11.228 1.00 92.62 93 MET A N 1
ATOM 694 C CA . MET A 1 93 ? 0.150 -8.824 9.993 1.00 92.62 93 MET A CA 1
ATOM 695 C C . MET A 1 93 ? 0.702 -8.012 8.805 1.00 92.62 93 MET A C 1
ATOM 697 O O . MET A 1 93 ? 0.566 -6.789 8.797 1.00 92.62 93 MET A O 1
ATOM 701 N N . SER A 1 94 ? 1.270 -8.652 7.773 1.00 91.56 94 SER A N 1
ATOM 702 C CA . SER A 1 94 ? 1.524 -7.972 6.486 1.00 91.56 94 SER A CA 1
ATOM 703 C C . SER A 1 94 ? 0.231 -7.837 5.680 1.00 91.56 94 SER A C 1
ATOM 705 O O . SER A 1 94 ? -0.695 -8.631 5.836 1.00 91.56 94 SER A O 1
ATOM 707 N N . TRP A 1 95 ? 0.145 -6.834 4.811 1.00 94.56 95 TRP A N 1
ATOM 708 C CA . TRP A 1 95 ? -1.039 -6.565 3.985 1.00 94.56 95 TRP A CA 1
ATOM 709 C C . TRP A 1 95 ? -0.851 -7.087 2.556 1.00 94.56 95 TRP A C 1
ATOM 711 O O . TRP A 1 95 ? -1.134 -6.405 1.572 1.00 94.56 95 TRP A O 1
ATOM 721 N N . ASP A 1 96 ? -0.342 -8.316 2.454 1.00 91.38 96 ASP A N 1
ATOM 722 C CA . ASP A 1 96 ? -0.281 -9.077 1.203 1.00 91.38 96 ASP A CA 1
ATOM 723 C C . ASP A 1 96 ? -1.617 -9.778 0.911 1.00 91.38 96 ASP A C 1
ATOM 725 O O . ASP A 1 96 ? -2.104 -9.742 -0.2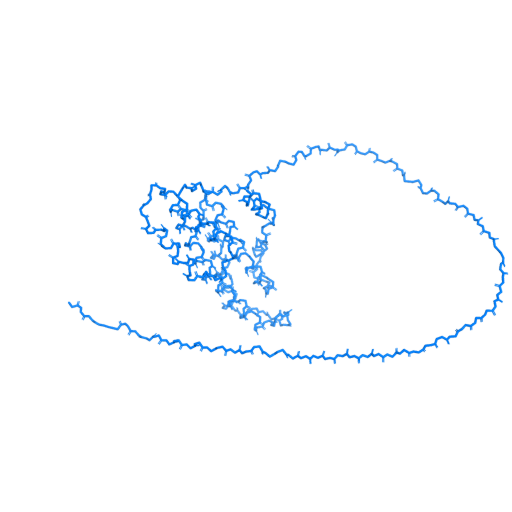16 1.00 91.38 96 ASP A O 1
ATOM 729 N N . GLU A 1 97 ? -2.220 -10.382 1.939 1.00 92.75 97 GLU A N 1
ATOM 730 C CA . GLU A 1 97 ? -3.529 -11.042 1.918 1.00 92.75 97 GLU A CA 1
ATOM 731 C C . GLU A 1 97 ? -4.103 -11.013 3.346 1.00 92.75 97 GLU A C 1
ATOM 733 O O . GLU A 1 97 ? -3.383 -11.309 4.301 1.00 92.75 97 GLU A O 1
ATOM 738 N N . ILE A 1 98 ? -5.380 -10.650 3.514 1.00 94.44 98 ILE A N 1
ATOM 739 C CA . ILE A 1 98 ? -6.044 -10.619 4.830 1.00 94.44 98 ILE A CA 1
ATOM 740 C C . ILE A 1 98 ? -6.899 -11.885 4.980 1.00 94.44 98 ILE A C 1
ATOM 742 O O . ILE A 1 98 ? -7.828 -12.061 4.191 1.00 94.44 98 ILE A O 1
ATOM 746 N N . PRO A 1 99 ? -6.640 -12.761 5.973 1.00 94.69 99 PRO A N 1
ATOM 747 C CA . PRO A 1 99 ? -7.441 -13.959 6.194 1.00 94.69 99 PRO A CA 1
ATOM 748 C C . PRO A 1 99 ? -8.928 -13.657 6.396 1.00 94.69 99 PRO A C 1
ATOM 750 O O . PRO A 1 99 ? -9.289 -12.796 7.201 1.00 94.69 99 PRO A O 1
ATOM 753 N N . ASP A 1 100 ? -9.792 -14.454 5.759 1.00 93.75 100 ASP A N 1
ATOM 754 C CA . ASP A 1 100 ? -11.252 -14.371 5.916 1.00 93.75 100 ASP A CA 1
ATOM 755 C C . ASP A 1 100 ? -11.695 -14.412 7.391 1.00 93.75 100 ASP A C 1
ATOM 757 O O . ASP A 1 100 ? -12.691 -13.788 7.754 1.00 93.75 100 ASP A O 1
ATOM 761 N N . SER A 1 101 ? -10.974 -15.130 8.263 1.00 94.00 101 SER A N 1
ATOM 762 C CA . SER A 1 101 ? -11.257 -15.152 9.705 1.00 94.00 101 SER A CA 1
ATOM 763 C C . SER A 1 101 ? -11.150 -13.757 10.317 1.00 94.00 101 SER A C 1
ATOM 765 O O . SER A 1 101 ? -12.115 -13.286 10.916 1.00 94.00 101 SER A O 1
ATOM 767 N N . LEU A 1 102 ? -10.035 -13.062 10.073 1.00 93.44 102 LEU A N 1
ATOM 768 C CA . LEU A 1 102 ? -9.792 -11.722 10.596 1.00 93.44 102 LEU A CA 1
ATOM 769 C C . LEU A 1 102 ? -10.735 -10.699 9.953 1.00 93.44 102 LEU A C 1
ATOM 771 O O . LEU A 1 102 ? -11.290 -9.864 10.655 1.00 93.44 102 LEU A O 1
ATOM 775 N N . VAL A 1 103 ? -11.025 -10.815 8.650 1.00 95.19 103 VAL A N 1
ATOM 776 C CA . VAL A 1 103 ? -12.049 -9.987 7.980 1.00 95.19 103 VAL A CA 1
ATOM 777 C C . VAL A 1 103 ? -13.408 -10.105 8.681 1.00 95.19 103 VAL A C 1
ATOM 779 O O . VAL A 1 103 ? -14.077 -9.096 8.916 1.00 95.19 103 VAL A O 1
ATOM 782 N N . ASN A 1 104 ? -13.828 -11.325 9.026 1.00 94.88 104 ASN A N 1
ATOM 783 C CA . ASN A 1 104 ? -15.093 -11.568 9.716 1.00 94.88 104 ASN A CA 1
ATOM 784 C C . ASN A 1 104 ? -15.058 -11.102 11.181 1.00 94.88 104 ASN A C 1
ATOM 786 O O . ASN A 1 104 ? -16.045 -10.547 11.662 1.00 94.88 104 ASN A O 1
ATOM 790 N N . GLU A 1 105 ? -13.938 -11.275 11.882 1.00 93.06 105 GLU A N 1
ATOM 791 C CA . GLU A 1 105 ? -13.741 -10.816 13.263 1.00 93.06 105 GLU A CA 1
ATOM 792 C C . GLU A 1 105 ? -13.715 -9.286 13.359 1.00 93.06 105 GLU A C 1
ATOM 794 O O . GLU A 1 105 ? -14.456 -8.722 14.163 1.00 93.06 105 GLU A O 1
ATOM 799 N N . THR A 1 106 ? -12.984 -8.598 12.478 1.00 94.50 106 THR A N 1
ATOM 800 C CA . THR A 1 106 ? -12.997 -7.134 12.364 1.00 94.50 106 THR A CA 1
ATOM 801 C C . THR A 1 106 ? -14.392 -6.616 12.022 1.00 94.50 106 THR A C 1
ATOM 803 O O . THR A 1 106 ? -14.882 -5.709 12.692 1.00 94.50 106 THR A O 1
ATOM 806 N N . LYS A 1 107 ? -15.088 -7.205 11.037 1.00 95.19 107 LYS A N 1
ATOM 807 C CA . LYS A 1 107 ? -16.468 -6.806 10.691 1.00 95.19 107 LYS A CA 1
ATOM 808 C C . LYS A 1 107 ? -17.438 -7.048 11.853 1.00 95.19 107 LYS A C 1
ATOM 810 O O . LYS A 1 107 ? -18.312 -6.218 12.097 1.00 95.19 107 LYS A O 1
ATOM 815 N N . LYS A 1 108 ? -17.251 -8.123 12.625 1.00 94.25 108 LYS A N 1
ATOM 816 C CA . LYS A 1 108 ? -18.011 -8.400 13.852 1.00 94.25 108 LYS A CA 1
ATOM 817 C C . LYS A 1 108 ? -17.717 -7.370 14.947 1.00 94.25 108 LYS A C 1
ATOM 819 O O . LYS A 1 108 ? -18.670 -6.861 15.532 1.00 94.25 108 LYS A O 1
ATOM 824 N N . ALA A 1 109 ? -16.455 -7.024 15.200 1.00 92.56 109 ALA A N 1
ATOM 825 C CA . ALA A 1 109 ? -16.071 -5.983 16.156 1.00 92.56 109 ALA A CA 1
ATOM 826 C C . ALA A 1 109 ? -16.653 -4.613 15.762 1.00 92.56 109 ALA A C 1
ATOM 828 O O . ALA A 1 109 ? -17.322 -3.977 16.569 1.00 92.56 109 ALA A O 1
ATOM 829 N N . LEU A 1 110 ? -16.532 -4.226 14.487 1.00 93.44 110 LEU A N 1
ATOM 830 C CA . LEU A 1 110 ? -17.122 -3.000 13.936 1.00 93.44 110 LEU A CA 1
ATOM 831 C C . LEU A 1 110 ? -18.659 -2.974 13.973 1.00 93.44 110 LEU A C 1
ATOM 833 O O . LEU A 1 110 ? -19.234 -1.890 13.945 1.00 93.44 110 LEU A O 1
ATOM 837 N N . SER A 1 111 ? -19.329 -4.130 14.037 1.00 92.06 111 SER A N 1
ATOM 838 C CA . SER A 1 111 ? -20.796 -4.216 14.142 1.00 92.06 111 SER A CA 1
ATOM 839 C C . SER A 1 111 ? -21.341 -4.074 15.569 1.00 92.06 111 SER A C 1
ATOM 841 O O . SER A 1 111 ? -22.549 -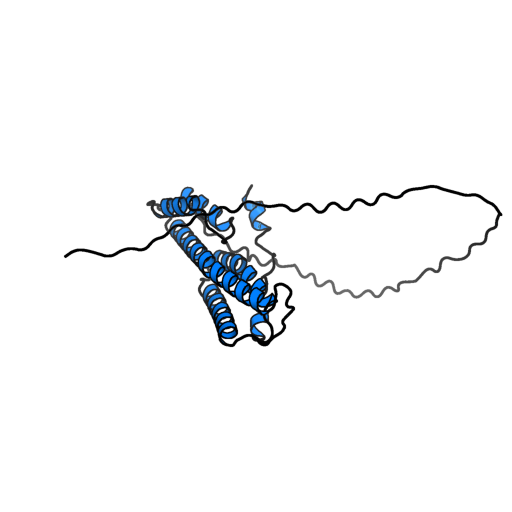3.906 15.743 1.00 92.06 111 SER A O 1
ATOM 843 N N . LYS A 1 112 ? -20.482 -4.152 16.596 1.00 90.69 112 LYS A N 1
ATOM 844 C CA . LYS A 1 112 ? -20.897 -3.998 17.996 1.00 90.69 112 LYS A CA 1
ATOM 845 C C . LYS A 1 112 ? -21.209 -2.533 18.302 1.00 90.69 112 LYS A C 1
ATOM 847 O O . LYS A 1 112 ? -20.496 -1.625 17.880 1.00 90.69 112 LYS A O 1
ATOM 852 N N . SER A 1 113 ? -22.263 -2.302 19.081 1.00 86.00 113 SER A N 1
ATOM 853 C CA . SER A 1 113 ? -22.504 -1.007 19.716 1.00 86.00 113 SER A CA 1
ATOM 854 C C . SER A 1 113 ? -21.580 -0.874 20.926 1.00 86.00 113 SER A C 1
ATOM 856 O O . SER A 1 113 ? -21.808 -1.538 21.937 1.00 86.00 113 SER A O 1
ATOM 858 N N . THR A 1 114 ? -20.555 -0.034 20.811 1.00 86.88 114 THR A N 1
ATOM 859 C CA . THR A 1 114 ? -19.626 0.300 21.895 1.00 86.88 114 THR A CA 1
ATOM 860 C C . THR A 1 114 ? -19.678 1.800 22.192 1.00 86.88 114 THR A C 1
ATOM 862 O O . THR A 1 114 ? -20.060 2.599 21.330 1.00 86.88 114 THR A O 1
ATOM 865 N N . ASP A 1 115 ? -19.280 2.190 23.400 1.00 88.50 115 ASP A N 1
ATOM 866 C CA . ASP A 1 115 ? -19.076 3.601 23.747 1.00 88.50 115 ASP A CA 1
ATOM 867 C C . ASP A 1 115 ? -17.753 4.140 23.165 1.00 88.50 115 ASP A C 1
ATOM 869 O O . ASP A 1 115 ? -17.608 5.348 22.954 1.00 88.50 115 ASP A O 1
ATOM 873 N N . ASP A 1 116 ? -16.806 3.253 22.828 1.00 90.25 116 ASP A N 1
ATOM 874 C CA . ASP A 1 116 ? -15.509 3.594 22.234 1.00 90.25 116 ASP A CA 1
ATOM 875 C C . ASP A 1 116 ? -15.596 3.860 20.719 1.00 90.25 116 ASP A C 1
ATOM 877 O O . ASP A 1 116 ? -15.061 3.137 19.874 1.00 90.25 116 ASP A O 1
ATOM 881 N N . LYS A 1 117 ? -16.288 4.946 20.365 1.00 91.94 117 LYS A N 1
ATOM 882 C CA . LYS A 1 117 ? -16.443 5.383 18.969 1.00 91.94 117 LYS A CA 1
ATOM 883 C C . LYS A 1 117 ? -15.110 5.721 18.299 1.00 91.94 117 LYS A C 1
ATOM 885 O O . LYS A 1 117 ? -14.970 5.499 17.101 1.00 91.94 117 LYS A O 1
ATOM 890 N N . ALA A 1 118 ? -14.139 6.232 19.060 1.00 91.19 118 ALA A N 1
ATOM 891 C CA . ALA A 1 118 ? -12.816 6.578 18.544 1.00 91.19 118 ALA A CA 1
ATOM 892 C C . ALA A 1 118 ? -12.006 5.319 18.190 1.00 91.19 118 ALA A C 1
ATOM 894 O O . ALA A 1 118 ? -11.408 5.255 17.116 1.00 91.19 118 ALA A O 1
ATOM 895 N N . GLY A 1 119 ? -12.041 4.286 19.039 1.00 91.25 119 GLY A N 1
ATOM 896 C CA . GLY A 1 119 ? -11.468 2.980 18.722 1.00 91.25 119 GLY A CA 1
ATOM 897 C C . GLY A 1 119 ? -12.161 2.306 17.536 1.00 91.25 119 GLY A C 1
ATOM 898 O O . GLY A 1 119 ? -11.491 1.759 16.660 1.00 91.25 119 GLY A O 1
ATOM 899 N N . GLN A 1 120 ? -13.492 2.400 17.451 1.00 94.25 120 GLN A N 1
ATOM 900 C CA . GLN A 1 120 ? -14.269 1.867 16.326 1.00 94.25 120 GLN A CA 1
ATOM 901 C C . GLN A 1 120 ? -13.934 2.569 14.997 1.00 94.25 120 GLN A C 1
ATOM 903 O O . GLN A 1 120 ? -13.806 1.904 13.968 1.00 94.25 120 GLN A O 1
ATOM 908 N N . GLU A 1 121 ? -13.735 3.890 15.007 1.00 94.06 121 GLU A N 1
ATOM 909 C CA . GLU A 1 121 ? -13.273 4.657 13.843 1.00 94.06 121 GLU A CA 1
ATOM 910 C C . GLU A 1 121 ? -11.832 4.297 13.454 1.00 94.06 121 GLU A C 1
ATOM 912 O O . GLU A 1 121 ? -11.567 4.021 12.284 1.00 94.06 121 GLU A O 1
ATOM 917 N N . ALA A 1 122 ? -10.920 4.189 14.425 1.00 93.88 122 ALA A N 1
ATOM 918 C CA . ALA A 1 122 ? -9.549 3.744 14.182 1.00 93.88 122 ALA A CA 1
ATOM 919 C C . ALA A 1 122 ? -9.493 2.339 13.555 1.00 93.88 122 ALA A C 1
ATOM 921 O O . ALA A 1 122 ? -8.758 2.126 12.587 1.00 93.88 122 ALA A O 1
ATOM 922 N N . LEU A 1 123 ? -10.308 1.397 14.051 1.00 95.56 123 LEU A N 1
ATOM 923 C CA . LEU A 1 123 ? -10.439 0.053 13.484 1.00 95.56 123 LEU A CA 1
ATOM 924 C C . LEU A 1 123 ? -11.047 0.075 12.069 1.00 95.56 123 LEU A C 1
ATOM 926 O O . LEU A 1 123 ? -10.640 -0.704 11.207 1.00 95.56 123 LEU A O 1
ATOM 930 N N . ALA A 1 124 ? -11.987 0.981 11.793 1.00 95.94 124 ALA A N 1
ATOM 931 C CA . ALA A 1 124 ? -12.547 1.139 10.455 1.00 95.94 124 ALA A CA 1
ATOM 932 C C . ALA A 1 124 ? -11.514 1.710 9.468 1.00 95.94 124 ALA A C 1
ATOM 934 O O . ALA A 1 124 ? -11.424 1.230 8.337 1.00 95.94 124 ALA A O 1
ATOM 935 N N . ASN A 1 125 ? -10.716 2.698 9.884 1.00 95.31 125 ASN A N 1
ATOM 936 C CA . ASN A 1 125 ? -9.712 3.328 9.026 1.00 95.31 125 ASN A CA 1
ATOM 937 C C . ASN A 1 125 ? -8.549 2.374 8.726 1.00 95.31 125 ASN A C 1
ATOM 939 O O . ASN A 1 125 ? -8.177 2.244 7.559 1.00 95.31 125 ASN A O 1
ATOM 943 N N . ILE A 1 126 ? -8.039 1.629 9.719 1.00 95.56 126 ILE A N 1
ATOM 944 C CA . ILE A 1 126 ? -7.019 0.600 9.460 1.00 95.56 126 ILE A CA 1
ATOM 945 C C . ILE A 1 126 ? -7.541 -0.511 8.548 1.00 95.56 126 ILE A C 1
ATOM 947 O O . ILE A 1 126 ? -6.834 -0.913 7.629 1.00 95.56 126 ILE A O 1
ATOM 951 N N . PHE A 1 127 ? -8.780 -0.972 8.741 1.00 96.75 127 PHE A N 1
ATOM 952 C CA . PHE A 1 127 ? -9.344 -2.042 7.923 1.00 96.75 127 PHE A CA 1
ATOM 953 C C . PHE A 1 127 ? -9.510 -1.618 6.454 1.00 96.75 127 PHE A C 1
ATOM 955 O O . PHE A 1 127 ? -9.042 -2.320 5.559 1.00 96.75 127 PHE A O 1
ATOM 962 N N . ARG A 1 128 ? -10.064 -0.421 6.202 1.00 96.44 128 ARG A N 1
ATOM 963 C CA . ARG A 1 128 ? -10.145 0.165 4.848 1.00 96.44 128 ARG A CA 1
ATOM 964 C C . ARG A 1 128 ? -8.764 0.342 4.218 1.00 96.44 128 ARG A C 1
ATOM 966 O O . ARG A 1 128 ? -8.589 0.068 3.033 1.00 96.44 128 ARG A O 1
ATOM 973 N N . ALA A 1 129 ? -7.786 0.808 4.996 1.00 96.69 129 ALA A N 1
ATOM 974 C CA . ALA A 1 129 ? -6.433 1.024 4.504 1.00 96.69 129 ALA A CA 1
ATOM 975 C C . ALA A 1 129 ? -5.710 -0.291 4.180 1.00 96.69 129 ALA A C 1
ATOM 977 O O . ALA A 1 129 ? -4.940 -0.332 3.218 1.00 96.69 129 ALA A O 1
ATOM 978 N N . ALA A 1 130 ? -5.982 -1.357 4.938 1.00 96.75 130 ALA A N 1
ATOM 979 C CA . ALA A 1 130 ? -5.488 -2.701 4.673 1.00 96.75 130 ALA A CA 1
ATOM 980 C C . ALA A 1 130 ? -6.113 -3.282 3.394 1.00 96.75 130 ALA A C 1
ATOM 982 O O . ALA A 1 130 ? -5.365 -3.679 2.503 1.00 96.75 130 ALA A O 1
ATOM 983 N N . GLU A 1 131 ? -7.448 -3.242 3.242 1.00 96.38 131 GLU A N 1
ATOM 984 C CA . GLU A 1 131 ? -8.143 -3.670 2.010 1.00 96.38 131 GLU A CA 1
ATOM 985 C C . GLU A 1 131 ? -7.594 -2.916 0.776 1.00 96.38 131 GLU A C 1
ATOM 987 O O . GLU A 1 131 ? -7.153 -3.541 -0.192 1.00 96.38 131 GLU A O 1
ATOM 992 N N . ALA A 1 132 ? -7.487 -1.582 0.840 1.00 96.44 132 ALA A N 1
ATOM 993 C CA . ALA A 1 132 ? -6.931 -0.768 -0.248 1.00 96.44 132 ALA A CA 1
ATOM 994 C C . ALA A 1 132 ? -5.446 -1.067 -0.549 1.00 96.44 132 ALA A C 1
ATOM 996 O O . ALA A 1 132 ? -5.018 -1.004 -1.706 1.00 96.44 132 ALA A O 1
ATOM 997 N N . SER A 1 133 ? -4.648 -1.404 0.471 1.00 96.12 133 SER A N 1
ATOM 998 C CA . SER A 1 133 ? -3.231 -1.756 0.300 1.00 96.12 133 SER A CA 1
ATOM 999 C C . SER A 1 133 ? -3.041 -3.141 -0.317 1.00 96.12 133 SER A C 1
ATOM 1001 O O . SER A 1 133 ? -2.121 -3.309 -1.117 1.00 96.12 133 SER A O 1
ATOM 1003 N N . VAL A 1 134 ? -3.919 -4.104 -0.015 1.00 96.81 134 VAL A N 1
ATOM 1004 C CA . VAL A 1 134 ? -3.947 -5.422 -0.673 1.00 96.81 134 VAL A CA 1
ATOM 1005 C C . VAL A 1 134 ? -4.284 -5.260 -2.156 1.00 96.81 134 VAL A C 1
ATOM 1007 O O . VAL A 1 134 ? -3.519 -5.705 -3.014 1.00 96.81 134 VAL A O 1
ATOM 1010 N N . GLU A 1 135 ? -5.384 -4.568 -2.480 1.00 96.62 135 GLU A N 1
ATOM 1011 C CA . GLU A 1 135 ? -5.821 -4.369 -3.869 1.00 96.62 135 GLU A CA 1
ATOM 1012 C C . GLU A 1 135 ? -4.765 -3.637 -4.706 1.00 96.62 135 GLU A C 1
ATOM 1014 O O . GLU A 1 135 ? -4.360 -4.104 -5.776 1.00 96.62 135 GLU A O 1
ATOM 1019 N N . PHE A 1 136 ? -4.263 -2.502 -4.212 1.00 97.00 136 PHE A N 1
ATOM 1020 C CA . PHE A 1 136 ? -3.235 -1.752 -4.926 1.00 97.00 136 PHE A CA 1
ATOM 1021 C C . PHE A 1 136 ? -1.896 -2.503 -4.946 1.00 97.00 136 PHE A C 1
ATOM 1023 O O . PHE A 1 136 ? -1.200 -2.493 -5.962 1.00 97.00 136 PHE A O 1
ATOM 1030 N N . GLY A 1 137 ? -1.559 -3.234 -3.882 1.00 95.88 137 GLY A N 1
ATOM 1031 C CA . GLY A 1 137 ? -0.386 -4.101 -3.825 1.00 95.88 137 GLY A CA 1
ATOM 1032 C C . GLY A 1 137 ? -0.391 -5.183 -4.907 1.00 95.88 137 GLY A C 1
ATOM 1033 O O . GLY A 1 137 ? 0.640 -5.400 -5.548 1.00 95.88 137 GLY A O 1
ATOM 1034 N N . ALA A 1 138 ? -1.546 -5.794 -5.186 1.00 96.00 138 ALA A N 1
ATOM 1035 C CA . ALA A 1 138 ? -1.713 -6.748 -6.283 1.00 96.00 138 ALA A CA 1
ATOM 1036 C C . ALA A 1 138 ? -1.496 -6.100 -7.666 1.00 96.00 138 ALA A C 1
ATOM 1038 O O . ALA A 1 138 ? -0.884 -6.712 -8.547 1.00 96.00 138 ALA A O 1
ATOM 1039 N N . VAL A 1 139 ? -1.910 -4.839 -7.853 1.00 96.19 139 VAL A N 1
ATOM 1040 C CA . VAL A 1 139 ? -1.612 -4.063 -9.074 1.00 96.19 139 VAL A CA 1
ATOM 1041 C C . VAL A 1 139 ? -0.107 -3.812 -9.214 1.00 96.19 139 VAL A C 1
ATOM 1043 O O . VAL A 1 139 ? 0.441 -4.029 -10.293 1.00 96.19 139 VAL A O 1
ATOM 1046 N N . LEU A 1 140 ? 0.587 -3.423 -8.137 1.00 95.25 140 LEU A N 1
ATOM 1047 C CA . LEU A 1 140 ? 2.043 -3.212 -8.158 1.00 95.25 140 LEU A CA 1
ATOM 1048 C C . LEU A 1 140 ? 2.816 -4.506 -8.464 1.00 95.25 140 LEU A C 1
ATOM 1050 O O . LEU A 1 140 ? 3.787 -4.479 -9.221 1.00 95.25 140 LEU A O 1
ATOM 1054 N N . VAL A 1 141 ? 2.377 -5.647 -7.923 1.00 94.69 141 VAL A N 1
ATOM 1055 C CA . VAL A 1 141 ? 2.951 -6.965 -8.249 1.00 94.69 141 VAL A CA 1
ATOM 1056 C C . VAL A 1 141 ? 2.698 -7.325 -9.713 1.00 94.69 141 VAL A C 1
ATOM 1058 O O . VAL A 1 141 ? 3.631 -7.731 -10.399 1.00 94.69 141 VAL A O 1
ATOM 1061 N N . SER A 1 142 ? 1.483 -7.117 -10.224 1.00 95.12 142 SER A N 1
ATOM 1062 C CA . SER A 1 142 ? 1.142 -7.388 -11.631 1.00 95.12 142 SER A CA 1
ATOM 1063 C C . SER A 1 142 ? 1.979 -6.541 -12.598 1.00 95.12 142 SER A C 1
ATOM 1065 O O . SER A 1 142 ? 2.488 -7.042 -13.598 1.00 95.12 142 SER A O 1
ATOM 1067 N N . LEU A 1 143 ? 2.188 -5.266 -12.259 1.00 93.50 143 LEU A N 1
ATOM 1068 C CA . LEU A 1 143 ? 3.032 -4.339 -13.010 1.00 93.50 143 LEU A CA 1
ATOM 1069 C C . LEU A 1 143 ? 4.508 -4.769 -13.003 1.00 93.50 143 LEU A C 1
ATOM 1071 O O . LEU A 1 143 ? 5.193 -4.655 -14.017 1.00 93.50 143 LEU A O 1
ATOM 1075 N N . ARG A 1 144 ? 4.985 -5.321 -11.879 1.00 91.25 144 ARG A N 1
ATOM 1076 C CA . ARG A 1 144 ? 6.325 -5.906 -11.772 1.00 91.25 144 ARG A CA 1
ATOM 1077 C C . ARG A 1 144 ? 6.458 -7.163 -12.635 1.00 91.25 144 ARG A C 1
ATOM 1079 O O . ARG A 1 144 ? 7.478 -7.304 -13.294 1.00 91.25 144 ARG A O 1
ATOM 1086 N N . MET A 1 145 ? 5.455 -8.041 -12.665 1.00 92.50 145 MET A N 1
ATOM 1087 C CA . MET A 1 145 ? 5.482 -9.228 -13.532 1.00 92.50 145 MET A CA 1
ATOM 1088 C C . MET A 1 145 ? 5.608 -8.827 -15.008 1.00 92.50 145 MET A C 1
ATOM 1090 O O . MET A 1 145 ? 6.500 -9.318 -15.685 1.00 92.50 145 MET A O 1
ATOM 1094 N N . ALA A 1 146 ? 4.825 -7.845 -15.469 1.00 91.44 146 ALA A N 1
ATOM 1095 C CA . ALA A 1 146 ? 4.926 -7.329 -16.838 1.00 91.44 146 ALA A CA 1
ATOM 1096 C C . ALA A 1 146 ? 6.301 -6.702 -17.170 1.00 91.44 146 ALA A C 1
ATOM 1098 O O . ALA A 1 146 ? 6.740 -6.745 -18.318 1.00 91.44 146 ALA A O 1
ATOM 1099 N N . LEU A 1 147 ? 6.991 -6.127 -16.177 1.00 88.00 147 LEU A N 1
ATOM 1100 C CA . LEU A 1 147 ? 8.374 -5.653 -16.313 1.00 88.00 147 LEU A CA 1
ATOM 1101 C C . LEU A 1 147 ? 9.386 -6.806 -16.351 1.00 88.00 147 LEU A C 1
ATOM 1103 O O . LEU A 1 147 ? 10.289 -6.780 -17.181 1.00 88.00 147 LEU A O 1
ATOM 1107 N N . ASP A 1 148 ? 9.249 -7.803 -15.474 1.00 88.06 148 ASP A N 1
ATOM 1108 C CA . ASP A 1 148 ? 10.124 -8.982 -15.442 1.00 88.06 148 ASP A CA 1
ATOM 1109 C C . ASP A 1 148 ? 9.958 -9.838 -16.726 1.00 88.06 148 ASP A C 1
ATOM 1111 O O . ASP A 1 148 ? 10.946 -10.398 -17.200 1.00 88.06 148 ASP A O 1
ATOM 1115 N N . ASP A 1 149 ? 8.766 -9.872 -17.339 1.00 88.12 149 ASP A N 1
ATOM 1116 C CA . ASP A 1 149 ? 8.494 -10.523 -18.636 1.00 88.12 149 ASP A CA 1
ATOM 1117 C C . ASP A 1 149 ? 9.159 -9.797 -19.825 1.00 88.12 149 ASP A C 1
ATOM 1119 O O . ASP A 1 149 ? 9.599 -10.436 -20.782 1.00 88.12 149 ASP A O 1
ATOM 1123 N N . LEU A 1 150 ? 9.242 -8.461 -19.780 1.00 85.12 150 LEU A N 1
ATOM 1124 C CA . LEU A 1 150 ? 9.844 -7.640 -20.840 1.00 85.12 150 LEU A CA 1
ATOM 1125 C C . LEU A 1 150 ? 11.375 -7.562 -20.712 1.00 85.12 150 LEU A C 1
ATOM 1127 O O . LEU A 1 150 ? 12.110 -7.766 -21.680 1.00 85.12 150 LEU A O 1
ATOM 1131 N N . CYS A 1 151 ? 11.853 -7.229 -19.514 1.00 79.88 151 CYS A N 1
ATOM 1132 C CA . CYS A 1 151 ? 13.256 -6.931 -19.231 1.00 79.88 151 CYS A CA 1
ATOM 1133 C C . CYS A 1 151 ? 14.061 -8.179 -18.827 1.00 79.88 151 CYS A C 1
ATOM 1135 O O . CYS A 1 151 ? 15.289 -8.117 -18.745 1.00 79.88 151 CYS A O 1
ATOM 1137 N N . GLY A 1 152 ? 13.389 -9.300 -18.550 1.00 78.25 152 GLY A N 1
ATOM 1138 C CA . GLY A 1 152 ? 13.959 -10.438 -17.834 1.00 78.25 152 GLY A CA 1
ATOM 1139 C C . GLY A 1 152 ? 14.068 -10.159 -16.329 1.00 78.25 152 GLY A C 1
ATOM 1140 O O . GLY A 1 152 ? 14.334 -9.035 -15.900 1.00 78.25 152 GLY A O 1
ATOM 1141 N N . VAL A 1 153 ? 13.928 -11.203 -15.504 1.00 74.00 153 VAL A N 1
ATOM 1142 C CA . VAL A 1 153 ? 13.958 -11.119 -14.023 1.00 74.00 153 VAL A CA 1
ATOM 1143 C C . VAL A 1 153 ? 15.256 -10.487 -13.484 1.00 74.00 153 VAL A C 1
ATOM 1145 O O . VAL A 1 153 ? 15.286 -9.931 -12.385 1.00 74.00 153 VAL A O 1
ATOM 1148 N N . THR A 1 154 ? 16.329 -10.583 -14.263 1.00 72.50 154 THR A N 1
ATOM 1149 C CA . THR A 1 154 ? 17.702 -10.101 -14.043 1.00 72.50 154 THR A CA 1
ATOM 1150 C C . THR A 1 154 ? 17.998 -8.742 -14.688 1.00 72.50 154 THR A C 1
ATOM 1152 O O . THR A 1 154 ? 19.031 -8.153 -14.376 1.00 72.50 154 THR A O 1
ATOM 1155 N N . GLY A 1 155 ? 17.121 -8.223 -15.557 1.00 67.94 155 GLY A N 1
ATOM 1156 C CA . GLY A 1 155 ? 17.368 -7.009 -16.347 1.00 67.94 155 GLY A CA 1
ATOM 1157 C C . GLY A 1 155 ? 18.248 -7.223 -17.588 1.00 67.94 155 GLY A C 1
ATOM 1158 O O . GLY A 1 155 ? 18.927 -6.294 -18.017 1.00 67.94 155 GLY A O 1
ATOM 1159 N N . GLU A 1 156 ? 18.259 -8.435 -18.151 1.00 72.00 156 GLU A N 1
ATOM 1160 C CA . GLU A 1 156 ? 19.002 -8.796 -19.373 1.00 72.00 156 GLU A CA 1
ATOM 1161 C C . GLU A 1 156 ? 18.615 -7.946 -20.598 1.00 72.00 156 GLU A C 1
ATOM 1163 O O . GLU A 1 156 ? 19.475 -7.614 -21.414 1.00 72.00 156 GLU A O 1
ATOM 1168 N N . ASN A 1 157 ? 17.346 -7.540 -20.709 1.00 67.44 157 ASN A N 1
ATOM 1169 C CA . ASN A 1 157 ? 16.849 -6.679 -21.781 1.00 67.44 157 ASN A CA 1
ATOM 1170 C C . ASN A 1 157 ? 16.668 -5.237 -21.288 1.00 67.44 157 ASN A C 1
ATOM 1172 O O . ASN A 1 157 ? 15.612 -4.858 -20.786 1.00 67.44 157 ASN A O 1
ATOM 1176 N N . VAL A 1 158 ? 17.682 -4.395 -21.503 1.00 65.25 158 VAL A N 1
ATOM 1177 C CA . VAL A 1 158 ? 17.661 -2.953 -21.166 1.00 65.25 158 VAL A CA 1
ATOM 1178 C C . VAL A 1 158 ? 17.010 -2.113 -22.283 1.00 65.25 158 VAL A C 1
ATOM 1180 O O . VAL A 1 158 ? 17.484 -1.035 -22.646 1.00 65.25 158 VAL A O 1
ATOM 1183 N N . ALA A 1 159 ? 15.943 -2.634 -22.893 1.00 67.19 159 ALA A N 1
ATOM 1184 C CA . ALA A 1 159 ? 15.200 -1.926 -23.931 1.00 67.19 159 ALA A CA 1
ATOM 1185 C C . ALA A 1 159 ? 14.466 -0.708 -23.346 1.00 67.19 159 ALA A C 1
ATOM 1187 O O . ALA A 1 159 ? 14.107 -0.687 -22.166 1.00 67.19 159 ALA A O 1
ATOM 1188 N N . ARG A 1 160 ? 14.198 0.312 -24.176 1.00 74.31 160 ARG A N 1
ATOM 1189 C CA . ARG A 1 160 ? 13.324 1.412 -23.752 1.00 74.31 160 ARG A CA 1
ATOM 1190 C C . ARG A 1 160 ? 11.938 0.848 -23.445 1.00 74.31 160 ARG A C 1
ATOM 1192 O O . ARG A 1 160 ? 11.372 0.112 -24.251 1.00 74.31 160 ARG A O 1
ATOM 1199 N N . LEU A 1 161 ? 11.406 1.233 -22.293 1.00 78.94 161 LEU A N 1
ATOM 1200 C CA . LEU A 1 161 ? 10.098 0.802 -21.840 1.00 78.94 161 LEU A CA 1
ATOM 1201 C C . LEU A 1 161 ? 8.992 1.228 -22.834 1.00 78.94 161 LEU A C 1
ATOM 1203 O O . LEU A 1 161 ? 9.016 2.369 -23.300 1.00 78.94 161 LEU A O 1
ATOM 1207 N N . PRO A 1 162 ? 8.017 0.355 -23.153 1.00 86.69 162 PRO A N 1
ATOM 1208 C CA . PRO A 1 162 ? 6.831 0.737 -23.907 1.00 86.69 162 PRO A CA 1
ATOM 1209 C C . PRO A 1 162 ? 6.050 1.854 -23.209 1.00 86.69 162 PRO A C 1
ATOM 1211 O O . PRO A 1 162 ? 5.864 1.821 -21.994 1.00 86.69 162 PRO A O 1
ATOM 1214 N N . GLU A 1 163 ? 5.535 2.804 -23.989 1.00 87.19 163 GLU A N 1
ATOM 1215 C CA . GLU A 1 163 ? 4.846 4.007 -23.496 1.00 87.19 163 GLU A CA 1
ATOM 1216 C C . GLU A 1 163 ? 3.690 3.683 -22.534 1.00 87.19 163 GLU A C 1
ATOM 1218 O O . GLU A 1 163 ? 3.632 4.228 -21.435 1.00 87.19 163 GLU A O 1
ATOM 1223 N N . TYR A 1 164 ? 2.849 2.693 -22.868 1.00 89.44 164 TYR A N 1
ATOM 1224 C CA . TYR A 1 164 ? 1.743 2.250 -22.005 1.00 89.44 164 TYR A CA 1
ATOM 1225 C C . TYR A 1 164 ? 2.205 1.769 -20.619 1.00 89.44 164 TYR A C 1
ATOM 1227 O O . TYR A 1 164 ? 1.474 1.893 -19.635 1.00 89.44 164 TYR A O 1
ATOM 1235 N N . LEU A 1 165 ? 3.407 1.191 -20.540 1.00 88.25 165 LEU A N 1
ATOM 1236 C CA . LEU A 1 165 ? 3.978 0.652 -19.313 1.00 88.25 165 LEU A CA 1
ATOM 1237 C C . LEU A 1 165 ? 4.672 1.771 -18.524 1.00 88.25 165 LEU A C 1
ATOM 1239 O O . LEU A 1 165 ? 4.541 1.821 -17.304 1.00 88.25 165 LEU A O 1
ATOM 1243 N N . GLU A 1 166 ? 5.313 2.722 -19.211 1.00 87.38 166 GLU A N 1
ATOM 1244 C CA . GLU A 1 166 ? 5.857 3.950 -18.614 1.00 87.38 166 GLU A CA 1
ATOM 1245 C C . GLU A 1 166 ? 4.746 4.785 -17.951 1.00 87.38 166 GLU A C 1
ATOM 1247 O O . GLU A 1 166 ? 4.879 5.202 -16.796 1.00 87.38 166 GLU A O 1
ATOM 1252 N N . ASP A 1 167 ? 3.609 4.947 -18.631 1.00 90.62 167 ASP A N 1
ATOM 1253 C CA . ASP A 1 167 ? 2.435 5.653 -18.117 1.00 90.62 167 ASP A CA 1
ATOM 1254 C C . ASP A 1 167 ? 1.752 4.911 -16.965 1.00 90.62 167 ASP A C 1
ATOM 1256 O O . ASP A 1 167 ? 1.391 5.535 -15.963 1.00 90.62 167 ASP A O 1
ATOM 1260 N N . ALA A 1 168 ? 1.623 3.581 -17.041 1.00 93.00 168 ALA A N 1
ATOM 1261 C CA . ALA A 1 168 ? 1.099 2.776 -15.936 1.00 93.00 168 ALA A CA 1
ATOM 1262 C C . ALA A 1 168 ? 1.964 2.909 -14.668 1.00 93.00 168 ALA A C 1
ATOM 1264 O O . ALA A 1 168 ? 1.438 3.038 -13.560 1.00 93.00 168 ALA A O 1
ATOM 1265 N N . ILE A 1 169 ? 3.288 2.944 -14.830 1.00 90.38 169 ILE A N 1
ATOM 1266 C CA . ILE A 1 169 ? 4.264 3.111 -13.748 1.00 90.38 169 ILE A CA 1
ATOM 1267 C C . ILE A 1 169 ? 4.194 4.524 -13.150 1.00 90.38 169 ILE A C 1
ATOM 1269 O O . ILE A 1 169 ? 4.077 4.666 -11.929 1.00 90.38 169 ILE A O 1
ATOM 1273 N N . LYS A 1 170 ? 4.146 5.574 -13.981 1.00 89.88 170 LYS A N 1
ATOM 1274 C CA . LYS A 1 170 ? 3.905 6.962 -13.535 1.00 89.88 170 LYS A CA 1
ATOM 1275 C C . LYS A 1 170 ? 2.569 7.109 -12.798 1.00 89.88 170 LYS A C 1
ATOM 1277 O O . LYS A 1 170 ? 2.510 7.756 -11.750 1.00 89.88 170 LYS A O 1
ATOM 1282 N N . ALA A 1 171 ? 1.504 6.483 -13.300 1.00 93.94 171 ALA A N 1
ATOM 1283 C CA . ALA A 1 171 ? 0.188 6.489 -12.668 1.00 93.94 171 ALA A CA 1
ATOM 1284 C C . ALA A 1 171 ? 0.193 5.760 -11.313 1.00 93.94 171 ALA A C 1
ATOM 1286 O O . ALA A 1 171 ? -0.405 6.258 -10.358 1.00 93.94 171 ALA A O 1
ATOM 1287 N N . ALA A 1 172 ? 0.899 4.629 -11.201 1.00 93.31 172 ALA A N 1
ATOM 1288 C CA . ALA A 1 172 ? 1.082 3.914 -9.941 1.00 93.31 172 ALA A CA 1
ATOM 1289 C C . ALA A 1 172 ? 1.830 4.770 -8.905 1.00 93.31 172 ALA A C 1
ATOM 1291 O O . ALA A 1 172 ? 1.350 4.920 -7.783 1.00 93.31 172 ALA A O 1
ATOM 1292 N N . TYR A 1 173 ? 2.937 5.418 -9.283 1.00 91.62 173 TYR A N 1
ATOM 1293 C CA . TYR A 1 173 ? 3.650 6.338 -8.388 1.00 91.62 173 TYR A CA 1
ATOM 1294 C C . TYR A 1 173 ? 2.789 7.523 -7.948 1.00 91.62 173 TYR A C 1
ATOM 1296 O O . TYR A 1 173 ? 2.738 7.826 -6.757 1.00 91.62 173 TYR A O 1
ATOM 1304 N N . LYS A 1 174 ? 2.050 8.153 -8.870 1.00 93.19 174 LYS A N 1
ATOM 1305 C CA . LYS A 1 174 ? 1.133 9.245 -8.517 1.00 93.19 174 LYS A CA 1
ATOM 1306 C C . LYS A 1 174 ? 0.070 8.781 -7.517 1.00 93.19 174 LYS A C 1
ATOM 1308 O O . LYS A 1 174 ? -0.143 9.459 -6.519 1.00 93.19 174 LYS A O 1
ATOM 1313 N N . ARG A 1 175 ? -0.558 7.619 -7.745 1.00 95.69 175 ARG A N 1
ATOM 1314 C CA . ARG A 1 175 ? -1.541 7.032 -6.814 1.00 95.69 175 ARG A CA 1
ATOM 1315 C C . ARG A 1 175 ? -0.931 6.743 -5.444 1.00 95.69 175 ARG A C 1
ATOM 1317 O O . ARG A 1 175 ? -1.543 7.098 -4.446 1.00 95.69 175 ARG A O 1
ATOM 1324 N N . TYR A 1 176 ? 0.269 6.163 -5.397 1.00 94.38 176 TYR A N 1
ATOM 1325 C CA . TYR A 1 176 ? 0.997 5.897 -4.153 1.00 94.38 176 TYR A CA 1
ATOM 1326 C C . TYR A 1 176 ? 1.260 7.181 -3.354 1.00 94.38 176 TYR A C 1
ATOM 1328 O O . TYR A 1 176 ? 0.902 7.251 -2.181 1.00 94.38 176 TYR A O 1
ATOM 1336 N N . MET A 1 177 ? 1.814 8.216 -3.996 1.00 93.00 177 MET A N 1
ATOM 1337 C CA . MET A 1 177 ? 2.093 9.498 -3.338 1.00 93.00 177 MET A CA 1
ATOM 1338 C C . MET A 1 177 ? 0.810 10.176 -2.850 1.00 93.00 177 MET A C 1
ATOM 1340 O O . MET A 1 177 ? 0.718 10.513 -1.675 1.00 93.00 177 MET A O 1
ATOM 1344 N N . THR A 1 178 ? -0.213 10.289 -3.705 1.00 95.69 178 THR A N 1
ATOM 1345 C CA . THR A 1 178 ? -1.514 10.865 -3.323 1.00 95.69 178 THR A CA 1
ATOM 1346 C C . THR A 1 178 ? -2.185 10.081 -2.191 1.00 95.69 178 THR A C 1
ATOM 1348 O O . THR A 1 178 ? -2.837 10.684 -1.345 1.00 95.69 178 THR A O 1
ATOM 1351 N N . TYR A 1 179 ? -2.010 8.757 -2.128 1.00 95.06 179 TYR A N 1
ATOM 1352 C CA . TYR A 1 179 ? -2.539 7.955 -1.027 1.00 95.06 179 TYR A CA 1
ATOM 1353 C C . TYR A 1 179 ? -1.790 8.226 0.286 1.00 95.06 179 TYR A C 1
ATOM 1355 O O . TYR A 1 179 ? -2.435 8.485 1.299 1.00 95.06 179 TYR A O 1
ATOM 1363 N N . LEU A 1 180 ? -0.452 8.284 0.281 1.00 93.62 180 LEU A N 1
ATOM 1364 C CA . LEU A 1 180 ? 0.320 8.667 1.474 1.00 93.62 180 LEU A CA 1
ATOM 1365 C C . LEU A 1 180 ? 0.035 10.104 1.940 1.00 93.62 180 LEU A C 1
ATOM 1367 O O . LEU A 1 180 ? 0.025 10.367 3.142 1.00 93.62 180 LEU A O 1
ATOM 1371 N N . GLU A 1 181 ? -0.218 11.018 1.006 1.00 93.19 181 GLU A N 1
ATOM 1372 C CA . GLU A 1 181 ? -0.596 12.410 1.278 1.00 93.19 181 GLU A CA 1
ATOM 1373 C C . GLU A 1 181 ? -2.044 12.557 1.785 1.00 93.19 181 GLU A C 1
ATOM 1375 O O . GLU A 1 181 ? -2.374 13.596 2.351 1.00 93.19 181 GLU A O 1
ATOM 1380 N N . SER A 1 182 ? -2.900 11.537 1.626 1.00 94.88 182 SER A N 1
ATOM 1381 C CA . SER A 1 182 ? -4.307 11.590 2.061 1.00 94.88 182 SER A CA 1
ATOM 1382 C C . SER A 1 182 ? -4.518 11.392 3.567 1.00 94.88 182 SER A C 1
ATOM 1384 O O . SER A 1 182 ? -5.568 11.772 4.082 1.00 94.88 182 SER A O 1
ATOM 1386 N N . PHE A 1 183 ? -3.532 10.834 4.277 1.00 92.94 183 PHE A N 1
ATOM 1387 C CA . PHE A 1 183 ? -3.620 10.564 5.715 1.00 92.94 183 PHE A CA 1
ATOM 1388 C C . PHE A 1 183 ? -3.444 11.826 6.561 1.00 92.94 183 PHE A C 1
ATOM 1390 O O . PHE A 1 183 ? -2.496 12.596 6.368 1.00 92.94 183 PHE A O 1
ATOM 1397 N N . GLY A 1 184 ? -4.317 11.985 7.558 1.00 89.69 184 GLY A N 1
ATOM 1398 C CA . GLY A 1 184 ? -4.258 13.092 8.510 1.00 89.69 184 GLY A CA 1
ATOM 1399 C C . GLY A 1 184 ? -3.014 13.069 9.419 1.00 89.69 184 GLY A C 1
ATOM 1400 O O . GLY A 1 184 ? -2.303 12.061 9.496 1.00 89.69 184 GLY A O 1
ATOM 1401 N N . PRO A 1 185 ? -2.739 14.164 10.157 1.00 86.56 185 PRO A N 1
ATOM 1402 C CA . PRO A 1 185 ? -1.635 14.210 11.121 1.00 86.56 185 PRO A CA 1
ATOM 1403 C C . PRO A 1 185 ? -1.778 13.149 12.226 1.00 86.56 185 PRO A C 1
ATOM 1405 O O . PRO A 1 185 ? -0.785 12.530 12.608 1.00 86.56 185 PRO A O 1
ATOM 1408 N N . ASP A 1 186 ? -3.009 12.884 12.668 1.00 85.19 186 ASP A N 1
ATOM 1409 C CA . ASP A 1 186 ? -3.334 11.902 13.713 1.00 85.19 186 ASP A CA 1
ATOM 1410 C C . ASP A 1 186 ? -3.259 10.445 13.210 1.00 85.19 186 ASP A C 1
ATOM 1412 O O . ASP A 1 186 ? -3.140 9.501 13.988 1.00 85.19 186 ASP A O 1
ATOM 1416 N N . GLU A 1 187 ? -3.235 10.247 11.889 1.00 88.88 187 GLU A N 1
ATOM 1417 C CA . GLU A 1 187 ? -3.138 8.941 11.228 1.00 88.88 187 GLU A CA 1
ATOM 1418 C C . GLU A 1 187 ? -1.695 8.598 10.819 1.00 88.88 187 GLU A C 1
ATOM 1420 O O . GLU A 1 187 ? -1.453 7.710 10.000 1.00 88.88 187 GLU A O 1
ATOM 1425 N N . ALA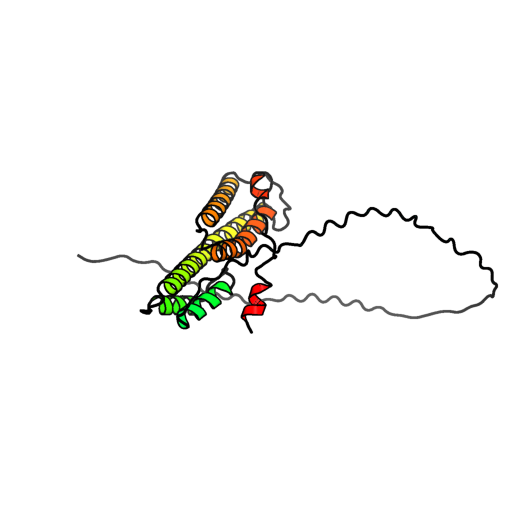 A 1 188 ? -0.695 9.271 11.401 1.00 89.31 188 ALA A N 1
ATOM 1426 C CA . ALA A 1 188 ? 0.715 9.051 11.081 1.00 89.31 188 ALA A CA 1
ATOM 1427 C C . ALA A 1 188 ? 1.172 7.588 11.273 1.00 89.31 188 ALA A C 1
ATOM 1429 O O . ALA A 1 188 ? 2.062 7.132 10.552 1.00 89.31 188 ALA A O 1
ATOM 1430 N N . TYR A 1 189 ? 0.563 6.844 12.207 1.00 88.31 189 TYR A N 1
ATOM 1431 C CA . TYR A 1 189 ? 0.817 5.407 12.392 1.00 88.31 189 TYR A CA 1
ATOM 1432 C C . TYR A 1 189 ? 0.337 4.594 11.180 1.00 88.31 189 TYR A C 1
ATOM 1434 O O . TYR A 1 189 ? 1.037 3.693 10.712 1.00 88.31 189 TYR A O 1
ATOM 1442 N N . LEU A 1 190 ? -0.827 4.962 10.639 1.00 92.38 190 LEU A N 1
ATOM 1443 C CA . LEU A 1 190 ? -1.478 4.289 9.528 1.00 92.38 190 LEU A CA 1
ATOM 1444 C C . LEU A 1 190 ? -0.759 4.594 8.214 1.00 92.38 190 LEU A C 1
ATOM 1446 O O . LEU A 1 190 ? -0.404 3.670 7.484 1.00 92.38 190 LEU A O 1
ATOM 1450 N N . ARG A 1 191 ? -0.413 5.868 7.981 1.00 93.38 191 ARG A N 1
ATOM 1451 C CA . ARG A 1 191 ? 0.443 6.280 6.858 1.00 93.38 191 ARG A CA 1
ATOM 1452 C C . ARG A 1 191 ? 1.762 5.507 6.843 1.00 93.38 191 ARG A C 1
ATOM 1454 O O . ARG A 1 191 ? 2.162 5.013 5.795 1.00 93.38 191 ARG A O 1
ATOM 1461 N N . LYS A 1 192 ? 2.419 5.362 8.001 1.00 91.12 192 LYS A N 1
ATOM 1462 C CA . LYS A 1 192 ? 3.693 4.633 8.131 1.00 91.12 192 LYS A CA 1
ATOM 1463 C C . LYS A 1 192 ? 3.539 3.132 7.853 1.00 91.12 192 LYS A C 1
ATOM 1465 O O . LYS A 1 192 ? 4.427 2.528 7.251 1.00 91.12 192 LYS A O 1
ATOM 1470 N N . LYS A 1 193 ? 2.416 2.528 8.258 1.00 92.69 193 LYS A N 1
ATOM 1471 C CA . LYS A 1 193 ? 2.075 1.136 7.928 1.00 92.69 193 LYS A CA 1
ATOM 1472 C C . LYS A 1 193 ? 1.876 0.972 6.416 1.00 92.69 193 LYS A C 1
ATOM 1474 O O . LYS A 1 193 ? 2.592 0.181 5.811 1.00 92.69 193 LYS A O 1
ATOM 1479 N N . VAL A 1 194 ? 1.022 1.789 5.796 1.00 94.38 194 VAL A N 1
ATOM 1480 C CA . VAL A 1 194 ? 0.788 1.816 4.336 1.00 94.38 194 VAL A CA 1
ATOM 1481 C C . VAL A 1 194 ? 2.093 2.001 3.552 1.00 94.38 194 VAL A C 1
ATOM 1483 O O . VAL A 1 194 ? 2.364 1.256 2.612 1.00 94.38 194 VAL A O 1
ATOM 1486 N N . GLU A 1 195 ? 2.932 2.954 3.963 1.00 92.50 195 GLU A N 1
ATOM 1487 C CA . GLU A 1 195 ? 4.250 3.209 3.372 1.00 92.50 195 GLU A CA 1
ATOM 1488 C C . GLU A 1 195 ? 5.183 1.993 3.473 1.00 92.50 195 GLU A C 1
ATOM 1490 O O . GLU A 1 195 ? 5.917 1.704 2.532 1.00 92.50 195 GLU A O 1
ATOM 1495 N N . THR A 1 196 ? 5.125 1.230 4.565 1.00 90.50 196 THR A N 1
ATOM 1496 C CA . THR A 1 196 ? 5.936 0.012 4.733 1.00 90.50 196 THR A CA 1
ATOM 1497 C C . THR A 1 196 ? 5.472 -1.111 3.794 1.00 90.50 196 THR A C 1
ATOM 1499 O O . THR A 1 196 ? 6.288 -1.708 3.082 1.00 90.50 196 THR A O 1
ATOM 1502 N N . GLU A 1 197 ? 4.162 -1.376 3.752 1.00 91.62 197 GLU A N 1
ATOM 1503 C CA . GLU A 1 197 ? 3.562 -2.470 2.969 1.00 91.62 197 GLU A CA 1
ATOM 1504 C C . GLU A 1 197 ? 3.662 -2.215 1.453 1.00 91.62 197 GLU A C 1
ATOM 1506 O O . GLU A 1 197 ? 4.090 -3.080 0.681 1.00 91.62 197 GLU A O 1
ATOM 1511 N N . LEU A 1 198 ? 3.314 -1.001 1.008 1.00 94.12 198 LEU A N 1
ATOM 1512 C CA . LEU A 1 198 ? 3.340 -0.617 -0.406 1.00 94.12 198 LEU A CA 1
ATOM 1513 C C . LEU A 1 198 ? 4.727 -0.164 -0.872 1.00 94.12 198 LEU A C 1
ATOM 1515 O O . LEU A 1 198 ? 5.123 -0.485 -1.994 1.00 94.12 198 LEU A O 1
ATOM 1519 N N . GLY A 1 199 ? 5.491 0.543 -0.035 1.00 90.62 199 GLY A N 1
ATOM 1520 C CA . GLY A 1 199 ? 6.813 1.068 -0.389 1.00 90.62 199 GLY A CA 1
ATOM 1521 C C . GLY A 1 199 ? 7.799 -0.036 -0.766 1.00 90.62 199 GLY A C 1
ATOM 1522 O O . GLY A 1 199 ? 8.535 0.106 -1.741 1.00 90.62 199 GLY A O 1
ATOM 1523 N N . THR A 1 200 ? 7.731 -1.192 -0.100 1.00 88.56 200 THR A N 1
ATOM 1524 C CA . THR A 1 200 ? 8.493 -2.396 -0.482 1.00 88.56 200 THR A CA 1
ATOM 1525 C C . THR A 1 200 ? 8.195 -2.823 -1.930 1.00 88.56 200 THR A C 1
ATOM 1527 O O . THR A 1 200 ? 9.111 -3.076 -2.716 1.00 88.56 200 THR A O 1
ATOM 1530 N N . LYS A 1 201 ? 6.917 -2.822 -2.336 1.00 91.69 201 LYS A N 1
ATOM 1531 C CA . LYS A 1 201 ? 6.486 -3.172 -3.703 1.00 91.69 201 LYS A CA 1
ATOM 1532 C C . LYS A 1 201 ? 6.886 -2.086 -4.716 1.00 91.69 201 LYS A C 1
ATOM 1534 O O . LYS A 1 201 ? 7.364 -2.408 -5.804 1.00 91.69 201 LYS A O 1
ATOM 1539 N N . MET A 1 202 ? 6.791 -0.808 -4.338 1.00 90.81 202 MET A N 1
ATOM 1540 C CA . MET A 1 202 ? 7.273 0.327 -5.141 1.00 90.81 202 MET A CA 1
ATOM 1541 C C . MET A 1 202 ? 8.795 0.289 -5.367 1.00 90.81 202 MET A C 1
ATOM 1543 O O . MET A 1 202 ? 9.265 0.628 -6.452 1.00 90.81 202 MET A O 1
ATOM 1547 N N . ILE A 1 203 ? 9.578 -0.173 -4.387 1.00 87.56 203 ILE A N 1
ATOM 1548 C CA . ILE A 1 203 ? 11.026 -0.386 -4.534 1.00 87.56 203 ILE A CA 1
ATOM 1549 C C . ILE A 1 203 ? 11.311 -1.535 -5.505 1.00 87.56 203 ILE A C 1
ATOM 1551 O O . ILE A 1 203 ? 12.196 -1.407 -6.349 1.00 87.56 203 ILE A O 1
ATOM 1555 N N . HIS A 1 204 ? 10.545 -2.629 -5.450 1.00 86.69 204 HIS A N 1
ATOM 1556 C CA . HIS A 1 204 ? 10.682 -3.726 -6.415 1.00 86.69 204 HIS A CA 1
ATOM 1557 C C . HIS A 1 204 ? 10.418 -3.268 -7.860 1.00 86.69 204 HIS A C 1
ATOM 1559 O O . HIS A 1 204 ? 11.162 -3.659 -8.757 1.00 86.69 204 HIS A O 1
ATOM 1565 N N . LEU A 1 205 ? 9.438 -2.383 -8.079 1.00 87.75 205 LEU A N 1
ATOM 1566 C CA . LEU A 1 205 ? 9.217 -1.729 -9.376 1.00 87.75 205 LEU A CA 1
ATOM 1567 C C . LEU A 1 205 ? 10.388 -0.819 -9.769 1.00 87.75 205 LEU A C 1
ATOM 1569 O O . LEU A 1 205 ? 10.926 -0.943 -10.867 1.00 87.75 205 LEU A O 1
ATOM 1573 N N . LYS A 1 206 ? 10.839 0.053 -8.859 1.00 84.50 206 LYS A N 1
ATOM 1574 C CA . LYS A 1 206 ? 11.983 0.954 -9.074 1.00 84.50 206 LYS A CA 1
ATOM 1575 C C . LYS A 1 206 ? 13.256 0.203 -9.485 1.00 84.50 206 LYS A C 1
ATOM 1577 O O . LYS A 1 206 ? 13.968 0.671 -10.362 1.00 84.50 206 LYS A O 1
ATOM 1582 N N . MET A 1 207 ? 13.513 -0.980 -8.923 1.00 81.38 207 MET A N 1
ATOM 1583 C CA . MET A 1 207 ? 14.644 -1.849 -9.298 1.00 81.38 207 MET A CA 1
ATOM 1584 C C . MET A 1 207 ? 14.527 -2.496 -10.694 1.00 81.38 207 MET A C 1
ATOM 1586 O O . MET A 1 207 ? 15.423 -3.240 -11.093 1.00 81.38 207 MET A O 1
ATOM 1590 N N . ARG A 1 208 ? 13.435 -2.265 -11.429 1.00 77.94 208 ARG A N 1
ATOM 1591 C CA . ARG A 1 208 ? 13.219 -2.716 -12.817 1.00 77.94 208 ARG A CA 1
ATOM 1592 C C . ARG A 1 208 ? 13.043 -1.562 -13.805 1.00 77.94 208 ARG A C 1
ATOM 1594 O O . ARG A 1 208 ? 12.901 -1.796 -14.999 1.00 77.94 208 ARG A O 1
ATOM 1601 N N . CYS A 1 209 ? 13.076 -0.325 -13.314 1.00 73.94 209 CYS A N 1
ATOM 1602 C CA . CYS A 1 209 ? 12.808 0.878 -14.088 1.00 73.94 209 CYS A CA 1
ATOM 1603 C C . CYS A 1 209 ? 14.068 1.736 -14.222 1.00 73.94 209 CYS A C 1
ATOM 1605 O O . CYS A 1 209 ? 14.726 2.046 -13.230 1.00 73.94 209 CYS A O 1
ATOM 1607 N N . SER A 1 210 ? 14.359 2.207 -15.432 1.00 67.19 210 SER A N 1
ATOM 1608 C CA . SER A 1 210 ? 15.374 3.232 -15.687 1.00 67.19 210 SER A CA 1
ATOM 1609 C C . SER A 1 210 ? 14.789 4.335 -16.577 1.00 67.19 210 SER A C 1
ATOM 1611 O O . SER A 1 210 ? 13.823 4.116 -17.301 1.00 67.19 210 SER A O 1
ATOM 1613 N N . GLY A 1 211 ? 15.313 5.560 -16.468 1.00 67.62 211 GLY A N 1
ATOM 1614 C CA . GLY A 1 211 ? 14.894 6.694 -17.307 1.00 67.62 211 GLY A CA 1
ATOM 1615 C C . GLY A 1 211 ? 13.528 7.336 -17.003 1.00 67.62 211 GLY A C 1
ATOM 1616 O O . GLY A 1 211 ? 13.225 8.358 -17.606 1.00 67.62 211 GLY A O 1
ATOM 1617 N N . ILE A 1 212 ? 12.731 6.814 -16.060 1.00 68.94 212 ILE A N 1
ATOM 1618 C CA . ILE A 1 212 ? 11.343 7.280 -15.808 1.00 68.94 212 ILE A CA 1
ATOM 1619 C C . ILE A 1 212 ? 11.269 8.618 -15.029 1.00 68.94 212 ILE A C 1
ATOM 1621 O O . ILE A 1 212 ? 10.208 9.226 -14.961 1.00 68.94 212 ILE A O 1
ATOM 1625 N N . GLY A 1 213 ? 12.385 9.112 -14.480 1.00 69.31 213 GLY A N 1
ATOM 1626 C CA . GLY A 1 213 ? 12.470 10.419 -13.808 1.00 69.31 213 GLY A CA 1
ATOM 1627 C C . GLY A 1 213 ? 13.234 10.377 -12.480 1.00 69.31 213 GLY A C 1
ATOM 1628 O O . GLY A 1 213 ? 13.421 9.314 -11.886 1.00 69.31 213 GLY A O 1
ATOM 1629 N N . SER A 1 214 ? 13.713 11.530 -12.001 1.00 74.56 214 SER A N 1
ATOM 1630 C CA . SER A 1 214 ? 14.478 11.623 -10.744 1.00 74.56 214 SER A CA 1
ATOM 1631 C C . SER A 1 214 ? 13.590 11.596 -9.495 1.00 74.56 214 SER A C 1
ATOM 1633 O O . SER A 1 214 ? 14.059 11.269 -8.404 1.00 74.56 214 SER A O 1
ATOM 1635 N N . GLU A 1 215 ? 12.291 11.856 -9.641 1.00 72.88 215 GLU A N 1
ATOM 1636 C CA . GLU A 1 215 ? 11.278 11.749 -8.595 1.00 72.88 215 GLU A CA 1
ATOM 1637 C C . GLU A 1 215 ? 11.127 10.317 -8.064 1.00 72.88 215 GLU A C 1
ATOM 1639 O O . GLU A 1 215 ? 10.906 10.141 -6.869 1.00 72.88 215 GLU A O 1
ATOM 1644 N N . TRP A 1 216 ? 11.400 9.298 -8.886 1.00 71.12 216 TRP A N 1
ATOM 1645 C CA . TRP A 1 216 ? 11.520 7.899 -8.452 1.00 71.12 216 TRP A CA 1
ATOM 1646 C C . TRP A 1 216 ? 12.640 7.698 -7.426 1.00 71.12 216 TRP A C 1
ATOM 1648 O O . TRP A 1 216 ? 12.591 6.779 -6.605 1.00 71.12 216 TRP A O 1
ATOM 1658 N N . GLY A 1 217 ? 13.630 8.595 -7.394 1.00 63.34 217 GLY A N 1
ATOM 1659 C CA . GLY A 1 217 ? 14.629 8.687 -6.333 1.00 63.34 217 GLY A CA 1
ATOM 1660 C C . GLY A 1 217 ? 14.009 8.818 -4.938 1.00 63.34 217 GLY A C 1
ATOM 1661 O O . GLY A 1 217 ? 14.520 8.193 -4.011 1.00 63.34 217 GLY A O 1
ATOM 1662 N N . LYS A 1 218 ? 12.871 9.520 -4.815 1.00 71.38 218 LYS A N 1
ATOM 1663 C CA . LYS A 1 218 ? 12.150 9.775 -3.552 1.00 71.38 218 LYS A CA 1
ATOM 1664 C C . LYS A 1 218 ? 11.495 8.534 -2.951 1.00 71.38 218 LYS A C 1
ATOM 1666 O O . LYS A 1 218 ? 11.244 8.524 -1.753 1.00 71.38 218 LYS A O 1
ATOM 1671 N N . ILE A 1 219 ? 11.253 7.488 -3.749 1.00 65.62 219 ILE A N 1
ATOM 1672 C CA . ILE A 1 219 ? 10.836 6.177 -3.239 1.00 65.62 219 ILE A CA 1
ATOM 1673 C C . ILE A 1 219 ? 12.045 5.548 -2.539 1.00 65.62 219 ILE A C 1
ATOM 1675 O O . ILE A 1 219 ? 12.858 4.847 -3.153 1.00 65.62 219 ILE A O 1
ATOM 1679 N N . THR A 1 220 ? 12.199 5.845 -1.259 1.00 64.19 220 THR A N 1
ATOM 1680 C CA . THR A 1 220 ? 13.159 5.206 -0.364 1.00 64.19 220 THR A CA 1
ATOM 1681 C C . THR A 1 220 ? 12.397 4.320 0.610 1.00 64.19 220 THR A C 1
ATOM 1683 O O . THR A 1 220 ? 11.234 4.570 0.916 1.00 64.19 220 THR A O 1
ATOM 1686 N N . LEU A 1 221 ? 13.044 3.265 1.107 1.00 59.28 221 LEU A N 1
ATOM 1687 C CA . LEU A 1 221 ? 12.521 2.577 2.279 1.00 59.28 221 LEU A CA 1
ATOM 1688 C C . LEU A 1 221 ? 12.770 3.524 3.454 1.00 59.28 221 LEU A C 1
ATOM 1690 O O . LEU A 1 221 ? 13.924 3.672 3.872 1.00 59.28 221 LEU A O 1
ATOM 1694 N N . LEU A 1 222 ? 11.733 4.226 3.926 1.00 53.69 222 LEU A N 1
ATOM 1695 C CA . LEU A 1 222 ? 11.873 5.085 5.098 1.00 53.69 222 LEU A CA 1
ATOM 1696 C C . LEU A 1 222 ? 12.372 4.197 6.245 1.00 53.69 222 LEU A C 1
ATOM 1698 O O . LEU A 1 222 ? 11.787 3.154 6.534 1.00 53.69 222 LEU A O 1
ATOM 1702 N N . GLY A 1 223 ? 13.540 4.546 6.788 1.00 48.09 223 GLY A N 1
ATOM 1703 C CA . GLY A 1 223 ? 14.402 3.580 7.465 1.00 48.09 223 GLY A CA 1
ATOM 1704 C C . GLY A 1 223 ? 13.710 2.809 8.590 1.00 48.09 223 GLY A C 1
ATOM 1705 O O . GLY A 1 223 ? 12.891 3.356 9.330 1.00 48.09 223 GLY A O 1
ATOM 1706 N N . THR A 1 224 ? 14.138 1.558 8.781 1.00 46.97 224 THR A N 1
ATOM 1707 C CA . THR A 1 224 ? 13.708 0.612 9.837 1.00 46.97 224 THR A CA 1
ATOM 1708 C C . THR A 1 224 ? 13.762 1.170 11.273 1.00 46.97 224 THR A C 1
ATOM 1710 O O . THR A 1 224 ? 13.199 0.585 12.203 1.00 46.97 224 THR A O 1
ATOM 1713 N N . SER A 1 225 ? 14.387 2.334 11.454 1.00 44.88 225 SER A N 1
ATOM 1714 C CA . SER A 1 225 ? 14.258 3.253 12.584 1.00 44.88 225 SER A CA 1
ATOM 1715 C C . SER A 1 225 ? 12.799 3.581 12.956 1.00 44.88 225 SER A C 1
ATOM 1717 O O . SER A 1 225 ? 12.207 4.565 12.511 1.00 44.88 225 SER A O 1
ATOM 1719 N N . GLY A 1 226 ? 12.244 2.787 13.876 1.00 44.16 226 GLY A N 1
ATOM 1720 C CA . GLY A 1 226 ? 11.129 3.206 14.734 1.00 44.16 226 GLY A CA 1
ATOM 1721 C C . GLY A 1 226 ? 9.810 2.449 14.583 1.00 44.16 226 GLY A C 1
ATOM 1722 O O . GLY A 1 226 ? 8.785 3.006 14.956 1.00 44.16 226 GLY A O 1
ATOM 1723 N N . ILE A 1 227 ? 9.797 1.233 14.025 1.00 47.00 227 ILE A N 1
ATOM 1724 C CA . ILE A 1 227 ? 8.647 0.307 14.169 1.00 47.00 227 ILE A CA 1
ATOM 1725 C C . ILE A 1 227 ? 9.067 -0.932 14.975 1.00 47.00 227 ILE A C 1
ATOM 1727 O O . ILE A 1 227 ? 8.429 -1.280 15.962 1.00 47.00 227 ILE A O 1
ATOM 1731 N N . SER A 1 228 ? 10.216 -1.531 14.637 1.00 45.25 228 SER A N 1
ATOM 1732 C CA . SER A 1 228 ? 10.687 -2.780 15.261 1.00 45.25 228 SER A CA 1
ATOM 1733 C C . SER A 1 228 ? 11.090 -2.672 16.742 1.00 45.25 228 SER A C 1
ATOM 1735 O O . SER A 1 228 ? 11.171 -3.702 17.402 1.00 45.25 228 SER A O 1
ATOM 1737 N N . GLY A 1 229 ? 11.374 -1.471 17.262 1.00 41.69 229 GLY A N 1
ATOM 1738 C CA . GLY A 1 229 ? 11.730 -1.276 18.677 1.00 41.69 229 GLY A CA 1
ATOM 1739 C C . GLY A 1 229 ? 10.501 -1.232 19.589 1.00 41.69 229 GLY A C 1
ATOM 1740 O O . GLY A 1 229 ? 10.382 -2.024 20.516 1.00 41.69 229 GLY A O 1
ATOM 1741 N N . SER A 1 230 ? 9.540 -0.361 19.261 1.00 46.56 230 SER A N 1
ATOM 1742 C CA . SER A 1 230 ? 8.336 -0.125 20.074 1.00 46.56 230 SER A CA 1
ATOM 1743 C C . SER A 1 230 ? 7.407 -1.339 20.182 1.00 46.56 230 SER A C 1
ATOM 1745 O O . SER A 1 230 ? 6.631 -1.416 21.129 1.00 46.56 230 SER A O 1
ATOM 1747 N N . TYR A 1 231 ? 7.439 -2.264 19.216 1.00 49.34 231 TYR A N 1
ATOM 1748 C CA . TYR A 1 231 ? 6.520 -3.407 19.192 1.00 49.34 231 TYR A CA 1
ATOM 1749 C C . TYR A 1 231 ? 6.932 -4.545 20.143 1.00 49.34 231 TYR A C 1
ATOM 1751 O O . TYR A 1 231 ? 6.073 -5.283 20.619 1.00 49.34 231 TYR A O 1
ATOM 1759 N N . ILE A 1 232 ? 8.227 -4.687 20.456 1.00 50.00 232 ILE A N 1
ATOM 1760 C CA . ILE A 1 232 ? 8.694 -5.710 21.411 1.00 50.00 232 ILE A CA 1
ATOM 1761 C C . ILE A 1 232 ? 8.361 -5.296 22.853 1.00 50.00 232 ILE A C 1
ATOM 1763 O O . ILE A 1 232 ? 7.968 -6.139 23.653 1.00 50.00 232 ILE A O 1
ATOM 1767 N N . GLU A 1 233 ? 8.437 -4.000 23.166 1.00 49.88 233 GLU A N 1
ATOM 1768 C CA . GLU A 1 233 ? 8.127 -3.458 24.499 1.00 49.88 233 GLU A CA 1
ATOM 1769 C C . GLU A 1 233 ? 6.623 -3.476 24.830 1.00 49.88 233 GLU A C 1
ATOM 1771 O O . GLU A 1 233 ? 6.259 -3.532 25.997 1.00 49.88 233 GLU A O 1
ATOM 1776 N N . GLN A 1 234 ? 5.742 -3.486 23.822 1.00 48.41 234 GLN A N 1
ATOM 1777 C CA . GLN A 1 234 ? 4.278 -3.544 23.991 1.00 48.41 234 GLN A CA 1
ATOM 1778 C C . GLN A 1 234 ? 3.709 -4.975 24.039 1.00 48.41 234 GLN A C 1
ATOM 1780 O O . GLN A 1 234 ? 2.492 -5.162 23.989 1.00 48.41 234 GLN A O 1
ATOM 1785 N N . ARG A 1 235 ? 4.579 -5.991 24.102 1.00 46.84 235 ARG A N 1
ATOM 1786 C CA . ARG A 1 235 ? 4.203 -7.412 24.203 1.00 46.84 235 ARG A CA 1
ATOM 1787 C C . ARG A 1 235 ? 4.440 -8.005 25.603 1.00 46.84 2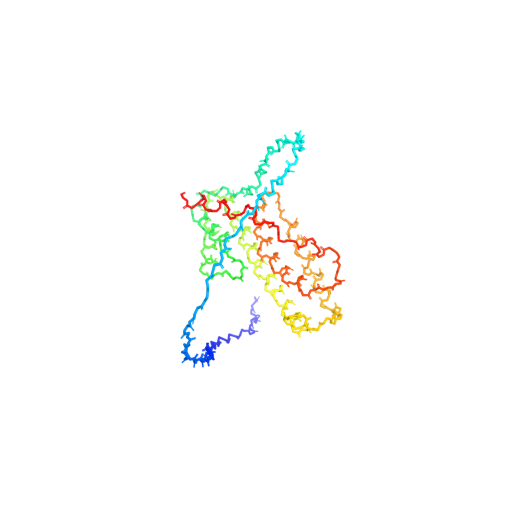35 ARG A C 1
ATOM 1789 O O . ARG A 1 235 ? 4.273 -9.214 25.766 1.00 46.84 235 ARG A O 1
ATOM 1796 N N . ALA A 1 236 ? 4.870 -7.176 26.556 1.00 42.03 236 ALA A N 1
ATOM 1797 C CA . ALA A 1 236 ? 5.159 -7.517 27.949 1.00 42.03 236 ALA A CA 1
ATOM 1798 C C . ALA A 1 236 ? 4.048 -7.019 28.886 1.00 42.03 236 ALA A C 1
ATOM 1800 O O . ALA A 1 236 ? 3.512 -5.922 28.610 1.00 42.03 236 ALA A O 1
#

Sequence (236 aa):
MGLVLRLLSSSARRSLRSLRSAASFSSAAASRLRSPPPALLPFAAPAAHRIKVSDCSLPLMLSLKRTFSVNTSQLPRITDPDIESAFKDLMAMSWDEIPDSLVNETKKALSKSTDDKAGQEALANIFRAAEASVEFGAVLVSLRMALDDLCGVTGENVARLPEYLEDAIKAAYKRYMTYLESFGPDEAYLRKKVETELGTKMIHLKMRCSGIGSEWGKITLLGTSGISGSYIEQRA

Secondary structure (DSSP, 8-state):
----------------------------------------------------PPP------------------PPP----HHHHHHHHHHHHS-SS---HHHHHHHHHHHHS--S-HHHHHHHHHHHHHHHHHHHHHHHHHHHHHHHHHHH-TT----PPPPHHHHHHHHHHHHHHHHHHHHS-GGGHHHHHHHHHHHHHHHHHHHTT--SS-GGGGG-----STTTTTHHHHTT-

InterPro domains:
  IPR025397 Succinate dehydrogenase subunit 5, mitochondrial [PF14290] (7-236)
  IPR025397 Succinate dehydrogenase subunit 5, mitochondrial [PTHR36139] (6-236)

Foldseek 3Di:
DDDDDDDDDDDDDDDDDDDDDDDDDDDDDDDDDDDDDDDDDDDDDDDDDDDDPDDDDDPDPPVPPVPPPPPLLDDDDFDDVLLVVLLVVLLPDALQDDDPVSVVSLVVVLPDDDPRVVSSVSSVVSVVLSVVLNVLLVVLVVLLVVLCVQQNVVSVRVDDDDPVSLVSLVVSVVVLVVVLVPDDPSCSSSSLSSCQNVLVSLVSVLVSDDPSDCVSVVSDSPDPPHDVPVVVVVVD

Organism: Iris pallida (NCBI:txid29817)